Protein AF-A0A932UR80-F1 (afdb_monomer)

Mean predicted aligned error: 15.03 Å

Solvent-accessible surface area (backbone atoms only — not comparable to full-atom values): 14972 Å² total; per-residue (Å²): 130,84,77,83,51,37,42,78,89,72,43,49,86,88,68,57,76,89,55,92,86,51,66,84,44,45,33,53,12,82,74,33,65,28,40,78,43,73,43,68,91,54,45,79,48,80,51,48,35,48,79,62,34,90,70,65,27,48,39,67,56,96,75,29,68,73,50,66,41,61,53,50,32,53,36,82,53,55,40,38,70,59,29,53,88,91,51,55,25,37,46,76,42,61,34,86,82,48,74,68,75,56,86,75,62,91,61,78,66,28,36,64,52,52,51,53,52,52,47,48,55,52,51,53,49,45,49,55,46,49,52,40,48,72,64,58,50,98,74,61,40,50,68,50,54,42,53,50,45,54,56,45,49,58,52,49,56,54,52,53,44,38,39,62,74,50,52,36,60,59,49,36,75,77,66,40,81,71,85,41,64,59,56,54,53,55,48,49,57,53,49,51,52,50,49,56,54,39,59,65,44,47,75,39,73,61,103,75,58,99,66,50,51,61,49,49,39,41,72,46,46,50,60,48,48,53,50,51,53,54,49,52,46,46,38,66,73,46,49,42,58,47,46,65,71,74,44,56,69,71,57,31,32,54,49,27,56,60,66,75,107

Foldseek 3Di:
DPPQAQEPVRADVPNDDPDPPCNVSHQQLVQAFKDKDFQPVLDPLPCQLCVPQPQNQFDDDPSHTDGGNSSRDRLPCVSQVSQPPNRSRIDIGGCVVDDPCPVDDPDQQFLLNVLVVLVVVLLVLLVVLCCCLPPVDVPNDLVVNLVSLVSNCVSLVLNVCLVPVFVVVVVCVPPPDPPAVVVLVVLSVVLVVLSVVLSVLSHDPPPDDPPPNSVSSCVRSVVSSVSSVVSVCCCVVPVVVVSPVRPDRVVRSVSNVVSVD

Sequence (261 aa):
MGEKKRGSSELPIGGLILEAGNARDYATGGWRTFRPILDRDTCNDCLLCFWYCPDSSVLVSDGKVLGFDLDHCKGCGICAEVCPPKIRAITMMEEVGFQTPPAEEEGAMTATDHLRQEHRAILEQLEALEQTILHSPPEASPEGVQGLVDALEEVLEGHMKKEEEVLFPYLEGFLGKVGGPVGVGWEHEEIYRNLLFFAREVTIPGALAEGGLHAVWKARGVPLIQGLRKHIQKEEEVLFPIAERLIAADLLEEIAAEMEA

pLDDT: mean 83.99, std 13.6, range [30.73, 97.44]

Secondary structure (DSSP, 8-state):
----PBPTTTSPTT----STTGGGGB-GGGG-SEEEEE-TTT-----HHHHT-TT--EEEETTEEEEE-TTT-----HHHHTS-TTT--EEEEEGGGSPPP-TT--PPPPHHHHHHHHHHHHHHHHHHHHHHHHH--TT--HHHHHHHHHHHHHHHHHHHHIIIIIIHHHHHHHH-SSSSHHHHHHHHHHHHHHHHHHHHHHSS--S--TTHHHHHHHHHHHHHHHHHHHHHHHIIIIIHHHHHHHS-HHHHHHHHHHHT-

Structure (mmCIF, N/CA/C/O backbone):
data_AF-A0A932UR80-F1
#
_entry.id   AF-A0A932UR80-F1
#
loop_
_atom_site.group_PDB
_atom_site.id
_atom_site.type_symbol
_atom_site.label_atom_id
_atom_site.label_alt_id
_atom_site.label_comp_id
_atom_site.label_asym_id
_atom_site.label_entity_id
_atom_site.label_seq_id
_atom_site.pdbx_PDB_ins_code
_atom_site.Cartn_x
_atom_site.Cartn_y
_atom_site.Cartn_z
_atom_site.occupancy
_atom_site.B_iso_or_equiv
_atom_site.auth_seq_id
_atom_site.auth_comp_id
_atom_site.auth_asym_id
_atom_site.auth_atom_id
_atom_site.pdbx_PDB_model_num
ATOM 1 N N . MET A 1 1 ? -4.071 0.464 -8.344 1.00 30.73 1 MET A N 1
ATOM 2 C CA . MET A 1 1 ? -5.488 0.324 -8.756 1.00 30.73 1 MET A CA 1
ATOM 3 C C . MET A 1 1 ? -6.023 -1.018 -8.276 1.00 30.73 1 MET A C 1
ATOM 5 O O . MET A 1 1 ? -5.623 -2.038 -8.819 1.00 30.73 1 MET A O 1
ATOM 9 N N . GLY A 1 2 ? -6.877 -1.050 -7.250 1.00 41.47 2 GLY A N 1
ATOM 10 C CA . GLY A 1 2 ? -7.654 -2.259 -6.968 1.00 41.47 2 GLY A CA 1
ATOM 11 C C . GLY A 1 2 ? -8.704 -2.402 -8.064 1.00 41.47 2 GLY A C 1
ATOM 12 O O . GLY A 1 2 ? -9.578 -1.547 -8.179 1.00 41.47 2 GLY A O 1
ATOM 13 N N . GLU A 1 3 ? -8.580 -3.407 -8.929 1.00 48.31 3 GLU A N 1
ATOM 14 C CA . GLU A 1 3 ? -9.592 -3.660 -9.956 1.00 48.31 3 GLU A CA 1
ATOM 15 C C . GLU A 1 3 ? -10.957 -3.858 -9.280 1.00 48.31 3 GLU A C 1
ATOM 17 O O . GLU A 1 3 ? -11.099 -4.651 -8.346 1.00 48.31 3 GLU A O 1
ATOM 22 N N . LYS A 1 4 ? -11.967 -3.110 -9.738 1.00 59.38 4 LYS A N 1
ATOM 23 C CA . LYS A 1 4 ? -13.345 -3.219 -9.252 1.00 59.38 4 LYS A CA 1
ATOM 24 C C . LYS A 1 4 ? -13.821 -4.666 -9.431 1.00 59.38 4 LYS A C 1
ATOM 26 O O . LYS A 1 4 ? -14.027 -5.116 -10.559 1.00 59.38 4 LYS A O 1
ATOM 31 N N . LYS A 1 5 ? -14.014 -5.389 -8.323 1.00 71.88 5 LYS A N 1
ATOM 32 C CA . LYS A 1 5 ? -14.534 -6.762 -8.345 1.00 71.88 5 LYS A CA 1
ATOM 33 C C . LYS A 1 5 ? -15.988 -6.767 -8.819 1.00 71.88 5 LYS A C 1
ATOM 35 O O . LYS A 1 5 ? -16.792 -5.927 -8.418 1.00 71.88 5 LYS A O 1
ATOM 40 N N . ARG A 1 6 ? -16.328 -7.736 -9.665 1.00 78.31 6 ARG A N 1
ATOM 41 C CA . ARG A 1 6 ? -17.645 -7.884 -10.285 1.00 78.31 6 ARG A CA 1
ATOM 42 C C . ARG A 1 6 ? -18.666 -8.323 -9.245 1.00 78.31 6 ARG A C 1
ATOM 44 O O . ARG A 1 6 ? -18.531 -9.398 -8.653 1.00 78.31 6 ARG A O 1
ATOM 51 N N . GLY A 1 7 ? -19.688 -7.499 -9.040 1.00 74.69 7 GLY A N 1
ATOM 52 C CA . GLY A 1 7 ? -20.814 -7.815 -8.161 1.00 74.69 7 GLY A CA 1
ATOM 53 C C . GLY A 1 7 ? -21.715 -8.900 -8.753 1.00 74.69 7 GLY A C 1
ATOM 54 O O . GLY A 1 7 ? -21.642 -9.204 -9.940 1.00 74.69 7 GLY A O 1
ATOM 55 N N . SER A 1 8 ? -22.621 -9.466 -7.952 1.00 74.88 8 SER A N 1
ATOM 56 C CA . SER A 1 8 ? -23.517 -10.558 -8.381 1.00 74.88 8 SER A CA 1
ATOM 57 C C . SER A 1 8 ? -24.347 -10.249 -9.638 1.00 74.88 8 SER A C 1
ATOM 59 O O . SER A 1 8 ? -24.670 -11.170 -10.384 1.00 74.88 8 SER A O 1
ATOM 61 N N . SER A 1 9 ? -24.655 -8.974 -9.896 1.00 76.81 9 SER A N 1
ATOM 62 C CA . SER A 1 9 ? -25.347 -8.486 -11.098 1.00 76.81 9 SER A CA 1
ATOM 63 C C . SER A 1 9 ? -24.474 -8.444 -12.357 1.00 76.81 9 SER A C 1
ATOM 65 O O . SER A 1 9 ? -25.006 -8.446 -13.464 1.00 76.81 9 SER A O 1
ATOM 67 N N . GLU A 1 10 ? -23.153 -8.393 -12.200 1.00 82.69 10 GLU A N 1
ATOM 68 C CA . GLU A 1 10 ? -22.160 -8.313 -13.278 1.00 82.69 10 GLU A CA 1
ATOM 69 C C . GLU A 1 10 ? -21.568 -9.700 -13.612 1.00 82.69 10 GLU A C 1
ATOM 71 O O . GLU A 1 10 ? -20.817 -9.845 -14.580 1.00 82.69 10 GLU A O 1
ATOM 76 N N . LEU A 1 11 ? -21.902 -10.733 -12.827 1.00 83.25 11 LEU A N 1
ATOM 77 C CA . LEU A 1 11 ? -21.422 -12.099 -13.032 1.00 83.25 11 LEU A CA 1
ATOM 78 C C . LEU A 1 11 ? -22.253 -12.857 -14.081 1.00 83.25 11 LEU A C 1
ATOM 80 O O . LEU A 1 11 ? -23.480 -12.730 -14.118 1.00 83.25 11 LEU A O 1
ATOM 84 N N . PRO A 1 12 ? -21.619 -13.724 -14.896 1.00 85.75 12 PRO A N 1
ATOM 85 C CA . PRO A 1 12 ? -22.336 -14.674 -15.738 1.00 85.75 12 PRO A CA 1
ATOM 86 C C . PRO A 1 12 ? -23.306 -15.527 -14.915 1.00 85.75 12 PRO A C 1
ATOM 88 O O . PRO A 1 12 ? -23.047 -15.831 -13.748 1.00 85.75 12 PRO A O 1
ATOM 91 N N . ILE A 1 13 ? -24.405 -15.967 -15.534 1.00 85.19 13 ILE A N 1
ATOM 92 C CA . ILE A 1 13 ? -25.395 -16.834 -14.880 1.00 85.19 13 ILE A CA 1
ATOM 93 C C . ILE A 1 13 ? -24.689 -18.048 -14.265 1.00 85.19 13 ILE A C 1
ATOM 95 O O . ILE A 1 13 ? -23.962 -18.765 -14.949 1.00 85.19 13 ILE A O 1
ATOM 99 N N . GLY A 1 14 ? -24.913 -18.266 -12.967 1.00 82.75 14 GLY A N 1
ATOM 100 C CA . GLY A 1 14 ? -24.278 -19.343 -12.203 1.00 82.75 14 GLY A CA 1
ATOM 101 C C . GLY A 1 14 ? -22.859 -19.038 -11.707 1.00 82.75 14 GLY A C 1
ATOM 102 O O . GLY A 1 14 ? -22.217 -19.938 -11.179 1.00 82.75 14 GLY A O 1
ATOM 103 N N . GLY A 1 15 ? -22.363 -17.806 -11.862 1.00 84.06 15 GLY A N 1
ATOM 104 C CA . GLY A 1 15 ? -21.015 -17.419 -11.434 1.00 84.06 15 GLY A CA 1
ATOM 105 C C . GLY A 1 15 ? -19.908 -18.097 -12.245 1.00 84.06 15 GLY A C 1
ATOM 106 O O . GLY A 1 15 ? -18.861 -18.421 -11.693 1.00 84.06 15 GLY A O 1
ATOM 107 N N . LEU A 1 16 ? -20.154 -18.366 -13.533 1.00 87.19 16 LEU A N 1
ATOM 108 C CA . LEU A 1 16 ? -19.213 -19.090 -14.392 1.00 87.19 16 LEU A CA 1
ATOM 109 C C . LEU A 1 16 ? -17.913 -18.307 -14.600 1.00 87.19 16 LEU A C 1
ATOM 111 O O . LEU A 1 16 ? -17.943 -17.157 -15.026 1.00 87.19 16 LEU A O 1
ATOM 115 N N . ILE A 1 17 ? -16.783 -18.981 -14.385 1.00 87.31 17 ILE A N 1
ATOM 116 C CA . ILE A 1 17 ? -15.434 -18.492 -14.688 1.00 87.31 17 ILE A CA 1
ATOM 117 C C . ILE A 1 17 ? -15.186 -18.667 -16.189 1.00 87.31 17 ILE A C 1
ATOM 119 O O . ILE A 1 17 ? -14.951 -19.779 -16.662 1.00 87.31 17 ILE A O 1
ATOM 123 N N . LEU A 1 18 ? -15.299 -17.578 -16.951 1.00 88.19 18 LEU A N 1
ATOM 124 C CA . LEU A 1 18 ? -15.195 -17.619 -18.418 1.00 88.19 18 LEU A CA 1
ATOM 125 C C . LEU A 1 18 ? -13.752 -17.556 -18.942 1.00 88.19 18 LEU A C 1
ATOM 127 O O . LEU A 1 18 ? -13.509 -17.928 -20.087 1.00 88.19 18 LEU A O 1
ATOM 131 N N . GLU A 1 19 ? -12.802 -17.105 -18.121 1.00 88.56 19 GLU A N 1
ATOM 132 C CA . GLU A 1 19 ? -11.396 -16.931 -18.502 1.00 88.56 19 GLU A CA 1
ATOM 133 C C . GLU A 1 19 ? -10.489 -17.486 -17.400 1.00 88.56 19 GLU A C 1
ATOM 135 O O . GLU A 1 19 ? -10.833 -17.470 -16.218 1.00 88.56 19 GLU A O 1
ATOM 140 N N . ALA A 1 20 ? -9.315 -17.994 -17.771 1.00 86.62 20 ALA A N 1
ATOM 141 C CA . ALA A 1 20 ? -8.384 -18.554 -16.800 1.00 86.62 20 ALA A CA 1
ATOM 142 C C . ALA A 1 20 ? -7.858 -17.466 -15.846 1.00 86.62 20 ALA A C 1
ATOM 144 O O . ALA A 1 20 ? -7.364 -16.434 -16.288 1.00 86.62 20 ALA A O 1
ATOM 145 N N . GLY A 1 21 ? -7.928 -17.720 -14.535 1.00 83.25 21 GLY A N 1
ATOM 146 C CA . GLY A 1 21 ? -7.354 -16.845 -13.505 1.00 83.25 21 GLY A CA 1
ATOM 147 C C . GLY A 1 21 ? -8.237 -15.681 -13.036 1.00 83.25 21 GLY A C 1
ATOM 148 O O . GLY A 1 21 ? -7.861 -15.015 -12.076 1.00 83.25 21 GLY A O 1
ATOM 149 N N . ASN A 1 22 ? -9.420 -15.466 -13.622 1.00 85.44 22 ASN A N 1
ATOM 150 C CA . ASN A 1 22 ? -10.286 -14.331 -13.267 1.00 85.44 22 ASN A CA 1
ATOM 151 C C . ASN A 1 22 ? -11.227 -14.585 -12.071 1.00 85.44 22 ASN A C 1
ATOM 153 O O . ASN A 1 22 ? -12.006 -13.714 -11.702 1.00 85.44 22 ASN A O 1
ATOM 157 N N . ALA A 1 23 ? -11.154 -15.754 -11.421 1.00 83.31 23 ALA A N 1
ATOM 158 C CA . ALA A 1 23 ? -12.006 -16.081 -10.269 1.00 83.31 23 ALA A CA 1
ATOM 159 C C . ALA A 1 23 ? -11.835 -15.110 -9.084 1.00 83.31 23 ALA A C 1
ATOM 161 O O . ALA A 1 23 ? -12.777 -14.896 -8.328 1.00 83.31 23 ALA A O 1
ATOM 162 N N . ARG A 1 24 ? -10.652 -14.496 -8.957 1.00 81.81 24 ARG A N 1
ATOM 163 C CA . ARG A 1 24 ? -10.331 -13.471 -7.948 1.00 81.81 24 ARG A CA 1
ATOM 164 C C . ARG A 1 24 ? -11.087 -12.149 -8.147 1.00 81.81 24 ARG A C 1
ATOM 166 O O . ARG A 1 24 ? -11.186 -11.354 -7.217 1.00 81.81 24 ARG A O 1
ATOM 173 N N . ASP A 1 25 ? -11.618 -11.922 -9.348 1.00 84.88 25 ASP A N 1
ATOM 174 C CA . ASP A 1 25 ? -12.308 -10.683 -9.710 1.00 84.88 25 ASP A CA 1
ATOM 175 C C . ASP A 1 25 ? -13.794 -10.741 -9.316 1.00 84.88 25 ASP A C 1
ATOM 177 O O . ASP A 1 25 ? -14.542 -9.805 -9.579 1.00 84.88 25 ASP A O 1
ATOM 181 N N . TYR A 1 26 ? -14.266 -11.856 -8.745 1.00 86.75 26 TYR A N 1
ATOM 182 C CA . TYR A 1 26 ? -15.682 -12.114 -8.495 1.00 86.75 26 TYR A CA 1
ATOM 183 C C . TYR A 1 26 ? -15.971 -11.804 -7.024 1.00 86.75 26 TYR A C 1
ATOM 185 O O . TYR A 1 26 ? -15.597 -12.583 -6.145 1.00 86.75 26 TYR A O 1
ATOM 193 N N . ALA A 1 27 ? -16.685 -10.701 -6.756 1.00 83.69 27 ALA A N 1
ATOM 194 C CA . ALA A 1 27 ? -17.116 -10.297 -5.413 1.00 83.69 27 ALA A CA 1
ATOM 195 C C . ALA A 1 27 ? -18.216 -11.238 -4.904 1.00 83.69 27 ALA A C 1
ATOM 197 O O . ALA A 1 27 ? -19.422 -10.984 -4.931 1.00 83.69 27 ALA A O 1
ATOM 198 N N . THR A 1 28 ? -17.769 -12.403 -4.481 1.00 85.69 28 THR A N 1
ATOM 199 C CA . THR A 1 28 ? -18.567 -13.580 -4.190 1.00 85.69 28 THR A CA 1
ATOM 200 C C . THR A 1 28 ? -19.186 -13.547 -2.798 1.00 85.69 28 THR A C 1
ATOM 202 O O . THR A 1 28 ? -20.116 -14.311 -2.523 1.00 85.69 28 THR A O 1
ATOM 205 N N . GLY A 1 29 ? -18.685 -12.676 -1.932 1.00 84.31 29 GLY A N 1
ATOM 206 C CA . GLY A 1 29 ? -19.145 -12.479 -0.574 1.00 84.31 29 GLY A CA 1
ATOM 207 C C . GLY A 1 29 ? -20.519 -11.822 -0.499 1.00 84.31 29 GLY A C 1
ATOM 208 O O . GLY A 1 29 ? -21.227 -12.063 0.473 1.00 84.31 29 GLY A O 1
ATOM 209 N N . GLY A 1 30 ? -20.958 -11.089 -1.531 1.00 81.25 30 GLY A N 1
ATOM 210 C CA . GLY A 1 30 ? -22.280 -10.444 -1.569 1.00 81.25 30 GLY A CA 1
ATOM 211 C C . GLY A 1 30 ? -23.481 -11.401 -1.487 1.00 81.25 30 GLY A C 1
ATOM 212 O O . GLY A 1 30 ? -24.622 -10.955 -1.474 1.00 81.25 30 GLY A O 1
ATOM 213 N N . TRP A 1 31 ? -23.256 -12.718 -1.448 1.00 83.56 31 TRP A N 1
ATOM 214 C CA . TRP A 1 31 ? -24.299 -13.736 -1.262 1.00 83.56 31 TRP A CA 1
ATOM 215 C C . TRP A 1 31 ? -24.588 -14.048 0.210 1.00 83.56 31 TRP A C 1
ATOM 217 O O . TRP A 1 31 ? -25.530 -14.783 0.507 1.00 83.56 31 TRP A O 1
ATOM 227 N N . ARG A 1 32 ? -23.758 -13.554 1.133 1.00 88.25 32 ARG A N 1
ATOM 228 C CA . ARG A 1 32 ? -23.858 -13.886 2.554 1.00 88.25 32 ARG A CA 1
ATOM 229 C C . ARG A 1 32 ? -25.070 -13.223 3.207 1.00 88.25 32 ARG A C 1
ATOM 231 O O . ARG A 1 32 ? -25.400 -12.076 2.931 1.00 88.25 32 ARG A O 1
ATOM 238 N N . THR A 1 33 ? -25.694 -13.940 4.136 1.00 88.75 33 THR A N 1
ATOM 239 C CA . THR A 1 33 ? -26.725 -13.390 5.039 1.00 88.75 33 THR A CA 1
ATOM 240 C C . THR A 1 33 ? -26.130 -12.952 6.379 1.00 88.75 33 THR A C 1
ATOM 242 O O . THR A 1 33 ? -26.652 -12.051 7.028 1.00 88.75 33 THR A O 1
ATOM 245 N N . PHE A 1 34 ? -25.022 -13.574 6.785 1.00 88.44 34 PHE A N 1
ATOM 246 C CA . PHE A 1 34 ? -24.309 -13.294 8.027 1.00 88.44 34 PHE A CA 1
ATOM 247 C C . PHE A 1 34 ? -22.815 -13.138 7.742 1.00 88.44 34 PHE A C 1
ATOM 249 O O . PHE A 1 34 ? -22.289 -13.795 6.843 1.00 88.44 34 PHE A O 1
ATOM 256 N N . ARG A 1 35 ? -22.110 -12.337 8.539 1.00 90.94 35 ARG A N 1
ATOM 257 C CA . ARG A 1 35 ? -20.647 -12.219 8.496 1.00 90.94 35 ARG A CA 1
ATOM 258 C C . ARG A 1 35 ? -20.003 -12.670 9.805 1.00 90.94 35 ARG A C 1
ATOM 260 O O . ARG A 1 35 ? -20.597 -12.474 10.868 1.00 90.94 35 ARG A O 1
ATOM 267 N N . PRO A 1 36 ? -18.797 -13.254 9.751 1.00 93.75 36 PRO A N 1
ATOM 268 C CA . PRO A 1 36 ? -18.019 -13.519 10.947 1.00 93.75 36 PRO A CA 1
ATOM 269 C C . PRO A 1 36 ? -17.341 -12.238 11.446 1.00 93.75 36 PRO A C 1
ATOM 271 O O . PRO A 1 36 ? -16.684 -11.532 10.685 1.00 93.75 36 PRO A O 1
ATOM 274 N N . ILE A 1 37 ? -17.462 -11.973 12.742 1.00 89.44 37 ILE A N 1
ATOM 275 C CA . ILE A 1 37 ? -16.730 -10.928 13.457 1.00 89.44 37 ILE A CA 1
ATOM 276 C C . ILE A 1 37 ? -15.736 -11.607 14.386 1.00 89.44 37 ILE A C 1
ATOM 278 O O . ILE A 1 37 ? -16.120 -12.448 15.201 1.00 89.44 37 ILE A O 1
ATOM 282 N N . LEU A 1 38 ? -14.461 -11.260 14.232 1.00 89.75 38 LEU A N 1
ATOM 283 C CA . LEU A 1 38 ? -13.375 -11.768 15.058 1.00 89.75 38 LEU A CA 1
ATOM 284 C C . LEU A 1 38 ? -13.118 -10.811 16.224 1.00 89.75 38 LEU A C 1
ATOM 286 O O . LEU A 1 38 ? -12.698 -9.678 16.013 1.00 89.75 38 LEU A O 1
ATOM 290 N N . ASP A 1 39 ? -13.307 -11.298 17.441 1.00 85.81 39 ASP A N 1
ATOM 291 C CA . ASP A 1 39 ? -12.788 -10.677 18.652 1.00 85.81 39 ASP A CA 1
ATOM 292 C C . ASP A 1 39 ? -11.309 -11.050 18.799 1.00 85.81 39 ASP A C 1
ATOM 294 O O . ASP A 1 39 ? -10.946 -12.214 19.001 1.00 85.81 39 ASP A O 1
ATOM 298 N N . ARG A 1 40 ? -10.443 -10.048 18.658 1.00 85.56 40 ARG A N 1
ATOM 299 C CA . ARG A 1 40 ? -8.995 -10.225 18.727 1.00 85.56 40 ARG A CA 1
ATOM 300 C C . ARG A 1 40 ? -8.459 -10.419 20.126 1.00 85.56 40 ARG A C 1
ATOM 302 O O . ARG A 1 40 ? -7.518 -11.193 20.270 1.00 85.56 40 ARG A O 1
ATOM 309 N N . ASP A 1 41 ? -9.067 -9.788 21.117 1.00 87.06 41 ASP A N 1
ATOM 310 C CA . ASP A 1 41 ? -8.611 -9.865 22.503 1.00 87.06 41 ASP A CA 1
ATOM 311 C C . ASP A 1 41 ? -8.843 -11.265 23.073 1.00 87.06 41 ASP A C 1
ATOM 313 O O . ASP A 1 41 ? -8.073 -11.761 23.897 1.00 87.06 41 ASP A O 1
ATOM 317 N N . THR A 1 42 ? -9.883 -11.937 22.580 1.00 87.31 42 THR A N 1
ATOM 318 C CA . THR A 1 42 ? -10.220 -13.303 22.977 1.00 87.31 42 THR A CA 1
ATOM 319 C C . THR A 1 42 ? -9.522 -14.367 22.115 1.00 87.31 42 THR A C 1
ATOM 321 O O . THR A 1 42 ? -9.334 -15.504 22.556 1.00 87.31 42 THR A O 1
ATOM 324 N N . CYS A 1 43 ? -9.126 -14.049 20.878 1.00 92.81 43 CYS A N 1
ATOM 325 C CA . CYS A 1 43 ? -8.520 -15.012 19.956 1.00 92.81 43 CYS A CA 1
ATOM 326 C C . CYS A 1 43 ? -7.154 -15.523 20.448 1.00 92.81 43 CYS A C 1
ATOM 328 O O . CYS A 1 43 ? -6.317 -14.764 20.918 1.00 92.81 43 CYS A O 1
ATOM 330 N N . ASN A 1 44 ? -6.898 -16.823 20.278 1.00 94.25 44 ASN A N 1
ATOM 331 C CA . ASN A 1 44 ? -5.622 -17.457 20.625 1.00 94.25 44 ASN A CA 1
ATOM 332 C C . ASN A 1 44 ? -4.861 -18.013 19.409 1.00 94.25 44 ASN A C 1
ATOM 334 O O . ASN A 1 44 ? -4.010 -18.885 19.576 1.00 94.25 44 ASN A O 1
ATOM 338 N N . ASP A 1 45 ? -5.233 -17.587 18.199 1.00 94.25 45 ASP A N 1
ATOM 339 C CA . ASP A 1 45 ? -4.587 -17.971 16.939 1.00 94.25 45 ASP A CA 1
ATOM 340 C C . ASP A 1 45 ? -4.445 -19.492 16.719 1.00 94.25 45 ASP A C 1
ATOM 342 O O . ASP A 1 45 ? -3.507 -19.969 16.093 1.00 94.25 45 ASP A O 1
ATOM 346 N N . CYS A 1 46 ? -5.406 -20.297 17.184 1.00 93.56 46 CYS A N 1
ATOM 347 C CA . CYS A 1 46 ? -5.370 -21.757 16.997 1.00 93.56 46 CYS A CA 1
ATOM 348 C C . CYS A 1 46 ? -5.540 -22.235 15.537 1.00 93.56 46 CYS A C 1
ATOM 350 O O . CYS A 1 46 ? -5.454 -23.434 15.274 1.00 93.56 46 CYS A O 1
ATOM 352 N N . LEU A 1 47 ? -5.831 -21.321 14.603 1.00 92.38 47 LEU A N 1
ATOM 353 C CA . LEU A 1 47 ? -6.009 -21.551 13.161 1.00 92.38 47 LEU A CA 1
ATOM 354 C C . LEU A 1 47 ? -7.110 -22.547 12.759 1.00 92.38 47 LEU A C 1
ATOM 356 O O . LEU A 1 47 ? -7.239 -22.870 11.581 1.00 92.38 47 LEU A O 1
ATOM 360 N N . LEU A 1 48 ? -7.960 -23.007 13.679 1.00 92.31 48 LEU A N 1
ATOM 361 C CA . LEU A 1 48 ? -9.066 -23.907 13.327 1.00 92.31 48 LEU A CA 1
ATOM 362 C C . LEU A 1 48 ? -10.015 -23.259 12.310 1.00 92.31 48 LEU A C 1
ATOM 364 O O . LEU A 1 48 ? -10.364 -23.876 11.311 1.00 92.31 48 LEU A O 1
ATOM 368 N N . CYS A 1 49 ? -10.370 -21.987 12.491 1.00 95.44 49 CYS A N 1
ATOM 369 C CA . CYS A 1 49 ? -11.194 -21.274 11.516 1.00 95.44 49 CYS A CA 1
ATOM 370 C C . CYS A 1 49 ?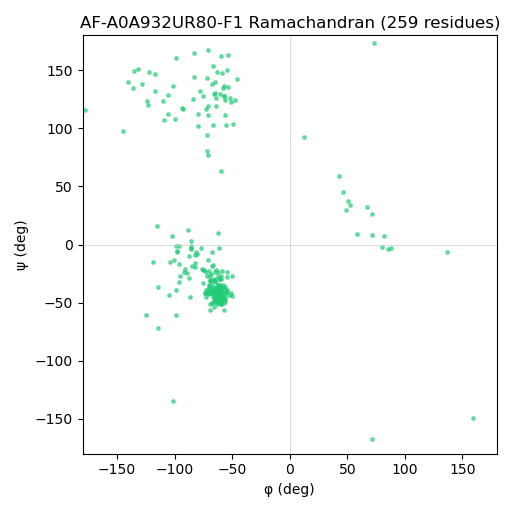 -10.569 -21.252 10.113 1.00 95.44 49 CYS A C 1
ATOM 372 O O . CYS A 1 49 ? -11.304 -21.373 9.139 1.00 95.44 49 CYS A O 1
ATOM 374 N N . PHE A 1 50 ? -9.240 -21.144 10.014 1.00 95.19 50 PHE A N 1
ATOM 375 C CA . PHE A 1 50 ? -8.506 -21.176 8.752 1.00 95.19 50 PHE A CA 1
ATOM 376 C C . PHE A 1 50 ? -8.585 -22.556 8.093 1.00 95.19 50 PHE A C 1
ATOM 378 O O . PHE A 1 50 ? -8.991 -22.658 6.940 1.00 95.19 50 PHE A O 1
ATOM 385 N N . TRP A 1 51 ? -8.289 -23.623 8.842 1.00 90.38 51 TRP A N 1
ATOM 386 C CA . TRP A 1 51 ? -8.290 -24.992 8.313 1.00 90.38 51 TRP A CA 1
ATOM 387 C C . TRP A 1 51 ? -9.665 -25.488 7.866 1.00 90.38 51 TRP A C 1
ATOM 389 O O . TRP A 1 51 ? -9.756 -26.285 6.937 1.00 90.38 51 TRP A O 1
ATOM 399 N N . TYR A 1 52 ? -10.729 -25.036 8.529 1.00 93.50 52 TYR A N 1
ATOM 400 C CA . TYR A 1 52 ? -12.096 -25.464 8.231 1.00 93.50 52 TYR A CA 1
ATOM 401 C C . TYR A 1 52 ? -12.850 -24.501 7.302 1.00 93.50 52 TYR A C 1
ATOM 403 O O . TYR A 1 52 ? -14.006 -24.767 6.977 1.00 93.50 52 TYR A O 1
ATOM 411 N N . CYS A 1 53 ? -12.242 -23.390 6.871 1.00 95.25 53 CYS A N 1
ATOM 412 C CA . CYS A 1 53 ? -12.894 -22.461 5.954 1.00 95.25 53 CYS A CA 1
ATOM 413 C C . CYS A 1 53 ? -12.960 -23.061 4.537 1.00 95.25 53 CYS A C 1
ATOM 415 O O . CYS A 1 53 ? -11.912 -23.259 3.921 1.00 95.25 53 CYS A O 1
ATOM 417 N N . PRO A 1 54 ? -14.160 -23.315 3.983 1.00 94.38 54 PRO A N 1
ATOM 418 C CA . PRO A 1 54 ? -14.295 -23.935 2.664 1.00 94.38 54 PRO A CA 1
ATOM 419 C C . PRO A 1 54 ? -13.922 -22.983 1.519 1.00 94.38 54 PRO A C 1
ATOM 421 O O . PRO A 1 54 ? -13.542 -23.439 0.447 1.00 94.38 54 PRO A O 1
ATOM 424 N N . ASP A 1 55 ? -14.013 -21.675 1.764 1.00 89.81 55 ASP A N 1
ATOM 425 C CA . ASP A 1 55 ? -13.770 -20.613 0.784 1.00 89.81 55 ASP A CA 1
ATOM 426 C C . ASP A 1 55 ? -12.385 -19.958 0.955 1.00 89.81 55 ASP A C 1
ATOM 428 O O . ASP A 1 55 ? -12.107 -18.928 0.347 1.00 89.81 55 ASP A O 1
ATOM 432 N N . SER A 1 56 ? -11.533 -20.506 1.836 1.00 91.94 56 SER A N 1
ATOM 433 C CA . SER A 1 56 ? -10.207 -19.958 2.177 1.00 91.94 56 SER A CA 1
ATOM 434 C C . SER A 1 56 ? -10.207 -18.458 2.520 1.00 91.94 56 SER A C 1
ATOM 436 O O . SER A 1 56 ? -9.214 -17.767 2.328 1.00 91.94 56 SER A O 1
ATOM 438 N N . SER A 1 57 ? -11.309 -17.948 3.073 1.00 93.69 57 SER A N 1
ATOM 439 C CA . SER A 1 57 ? -11.507 -16.518 3.339 1.00 93.69 57 SER A CA 1
ATOM 440 C C . SER A 1 57 ? -10.981 -16.063 4.703 1.00 93.69 57 SER A C 1
ATOM 442 O O . SER A 1 57 ? -11.342 -14.986 5.163 1.00 93.69 57 SER A O 1
ATOM 444 N N . VAL A 1 58 ? -10.186 -16.875 5.403 1.00 91.88 58 VAL A N 1
ATOM 445 C CA . VAL A 1 58 ? -9.553 -16.474 6.669 1.00 91.88 58 VAL A CA 1
ATOM 446 C C . VAL A 1 58 ? -8.176 -15.917 6.359 1.00 91.88 58 VAL A C 1
ATOM 448 O O . VAL A 1 58 ? -7.310 -16.640 5.873 1.00 91.88 58 VAL A O 1
ATOM 451 N N . LEU A 1 59 ? -7.975 -14.639 6.663 1.00 89.44 59 LEU A N 1
ATOM 452 C CA . LEU A 1 59 ? -6.690 -13.977 6.486 1.00 89.44 59 LEU A CA 1
ATOM 453 C C . LEU A 1 59 ? -5.755 -14.441 7.602 1.00 89.44 59 LEU A C 1
ATOM 455 O O . LEU A 1 59 ? -6.133 -14.391 8.773 1.00 89.44 59 LEU A O 1
ATOM 459 N N . VAL A 1 60 ? -4.559 -14.908 7.252 1.00 87.19 60 VAL A N 1
ATOM 460 C CA . VAL A 1 60 ? -3.549 -15.390 8.203 1.00 87.19 60 VAL A CA 1
ATOM 461 C C . VAL A 1 60 ? -2.187 -14.840 7.799 1.00 87.19 60 VAL A C 1
ATOM 463 O O . VAL A 1 60 ? -1.825 -14.912 6.629 1.00 87.19 60 VAL A O 1
ATOM 466 N N . SER A 1 61 ? -1.426 -14.335 8.768 1.00 85.50 61 SER A N 1
ATOM 467 C CA . SER A 1 61 ? -0.015 -13.974 8.597 1.00 85.50 61 SER A CA 1
ATOM 468 C C . SER A 1 61 ? 0.772 -14.377 9.837 1.00 85.50 61 SER A C 1
ATOM 470 O O . SER A 1 61 ? 0.267 -14.260 10.953 1.00 85.50 61 SER A O 1
ATOM 472 N N . ASP A 1 62 ? 1.980 -14.908 9.649 1.00 90.56 62 ASP A N 1
ATOM 473 C CA . ASP A 1 62 ? 2.870 -15.357 10.731 1.00 90.56 62 ASP A CA 1
ATOM 474 C C . ASP A 1 62 ? 2.198 -16.287 11.758 1.00 90.56 62 ASP A C 1
ATOM 476 O O . ASP A 1 62 ? 2.431 -16.212 12.965 1.00 90.56 62 ASP A O 1
ATOM 480 N N . GLY A 1 63 ? 1.316 -17.169 11.275 1.00 83.00 63 GLY A N 1
ATOM 481 C CA . GLY A 1 63 ? 0.562 -18.100 12.117 1.00 83.00 63 GLY A CA 1
ATOM 482 C C . GLY A 1 63 ? -0.525 -17.446 12.974 1.00 83.00 63 GLY A C 1
ATOM 483 O O . GLY A 1 63 ? -1.127 -18.130 13.796 1.00 83.00 63 GLY A O 1
ATOM 484 N N . LYS A 1 64 ? -0.805 -16.156 12.773 1.00 87.44 64 LYS A N 1
ATOM 485 C CA . LYS A 1 64 ? -1.891 -15.427 13.422 1.00 87.44 64 LYS A CA 1
ATOM 486 C C . LYS A 1 64 ? -3.051 -15.282 12.462 1.00 87.44 64 LYS A C 1
ATOM 488 O O . LYS A 1 64 ? -2.859 -14.920 11.302 1.00 87.44 64 LYS A O 1
ATOM 493 N N . VAL A 1 65 ? -4.266 -15.504 12.952 1.00 86.75 65 VAL A N 1
ATOM 494 C CA . VAL A 1 65 ? -5.462 -15.048 12.233 1.00 86.75 65 VAL A CA 1
ATOM 495 C C . VAL A 1 65 ? -5.321 -13.532 12.093 1.00 86.75 65 VAL A C 1
ATOM 497 O O . VAL A 1 65 ? -4.689 -12.929 12.947 1.00 86.75 65 VAL A O 1
ATOM 500 N N . LEU A 1 66 ? -5.815 -12.908 11.030 1.00 82.31 66 LEU A N 1
ATOM 501 C CA . LEU A 1 66 ? -5.847 -11.452 10.822 1.00 82.31 66 LEU A CA 1
ATOM 502 C C . LEU A 1 66 ? -7.280 -10.924 10.792 1.00 82.31 66 LEU A C 1
ATOM 504 O O . LEU A 1 66 ? -7.568 -9.864 11.343 1.00 82.31 66 LEU A O 1
ATOM 508 N N . GLY A 1 67 ? -8.177 -11.719 10.219 1.00 89.75 67 GLY A N 1
ATOM 509 C CA . GLY A 1 67 ? -9.574 -11.387 10.005 1.00 89.75 67 GLY A CA 1
ATOM 510 C C . GLY A 1 67 ? -10.143 -12.273 8.906 1.00 89.75 67 GLY A C 1
ATOM 511 O O . GLY A 1 67 ? -9.690 -13.405 8.714 1.00 89.75 67 GLY A O 1
ATOM 512 N N . PHE A 1 68 ? -11.116 -11.747 8.171 1.00 90.62 68 PHE A N 1
ATOM 513 C CA . PHE A 1 68 ? -11.761 -12.457 7.076 1.00 90.62 68 PHE A CA 1
ATOM 514 C C . PHE A 1 68 ? -11.757 -11.604 5.809 1.00 90.62 68 PHE A C 1
ATOM 516 O O . PHE A 1 68 ? -12.046 -10.412 5.868 1.00 90.62 68 PHE A O 1
ATOM 523 N N . ASP A 1 69 ? -11.476 -12.230 4.671 1.00 88.62 69 ASP A N 1
ATOM 524 C CA . ASP A 1 69 ? -11.721 -11.661 3.351 1.00 88.62 69 ASP A CA 1
ATOM 525 C C . ASP A 1 69 ? -13.232 -11.655 3.099 1.00 88.62 69 ASP A C 1
ATOM 527 O O . ASP A 1 69 ? -13.824 -12.653 2.676 1.00 88.62 69 ASP A O 1
ATOM 531 N N . LEU A 1 70 ? -13.878 -10.532 3.406 1.00 87.00 70 LEU A N 1
ATOM 532 C CA . LEU A 1 70 ? -15.318 -10.390 3.233 1.00 87.00 70 LEU A CA 1
ATOM 533 C C . LEU A 1 70 ? -15.727 -10.302 1.758 1.00 87.00 70 LEU A C 1
ATOM 535 O O . LEU A 1 70 ? -16.900 -10.511 1.468 1.00 87.00 70 LEU A O 1
ATOM 539 N N . ASP A 1 71 ? -14.818 -10.096 0.807 1.00 86.44 71 ASP A N 1
ATOM 540 C CA . ASP A 1 71 ? -15.185 -10.101 -0.613 1.00 86.44 71 ASP A CA 1
ATOM 541 C C . ASP A 1 71 ? -15.446 -11.507 -1.142 1.00 86.44 71 ASP A C 1
ATOM 543 O O . ASP A 1 71 ? -16.168 -11.657 -2.127 1.00 86.44 71 ASP A O 1
ATOM 547 N N . HIS A 1 72 ? -14.911 -12.533 -0.478 1.00 89.62 72 HIS A N 1
ATOM 548 C CA . HIS A 1 72 ? -15.087 -13.936 -0.860 1.00 89.62 72 HIS A CA 1
ATOM 549 C C . HIS A 1 72 ? -15.781 -14.773 0.225 1.00 89.62 72 HIS A C 1
ATOM 551 O O . HIS A 1 72 ? -16.325 -15.839 -0.075 1.00 89.62 72 HIS A O 1
ATOM 557 N N . CYS A 1 73 ? -15.864 -14.274 1.464 1.00 92.06 73 CYS A N 1
ATOM 558 C CA . CYS A 1 73 ? -16.543 -14.965 2.555 1.00 92.06 73 CYS A CA 1
ATOM 559 C C . CYS A 1 73 ? -18.048 -15.111 2.292 1.00 92.06 73 CYS A C 1
ATOM 561 O O . CYS A 1 73 ? -18.796 -14.133 2.227 1.00 92.06 73 CYS A O 1
ATOM 563 N N . LYS A 1 74 ? -18.517 -16.360 2.236 1.00 91.50 74 LYS A N 1
ATOM 564 C CA . LYS A 1 74 ? -19.929 -16.710 2.007 1.00 91.50 74 LYS A CA 1
ATOM 565 C C . LYS A 1 74 ? -20.811 -16.642 3.247 1.00 91.50 74 LYS A C 1
ATOM 567 O O . LYS A 1 74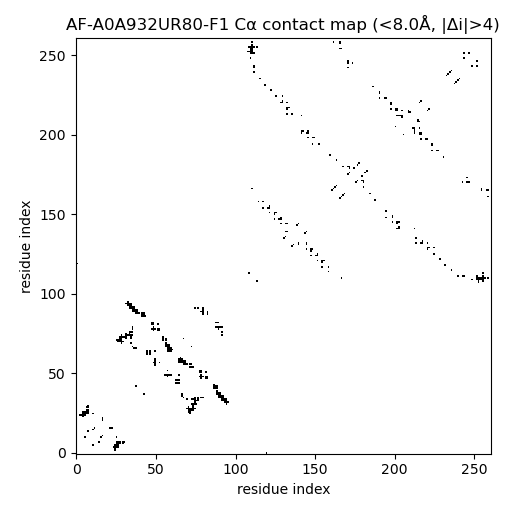 ? -22.019 -16.839 3.147 1.00 91.50 74 LYS A O 1
ATOM 572 N N . GLY A 1 75 ? -20.223 -16.402 4.418 1.00 93.00 75 GLY A N 1
ATOM 573 C CA . GLY A 1 75 ? -20.978 -16.319 5.666 1.00 93.00 75 GLY A CA 1
ATOM 574 C C . GLY A 1 75 ? -21.519 -17.655 6.177 1.00 93.00 75 GLY A C 1
ATOM 575 O O . GLY A 1 75 ? -22.518 -17.671 6.888 1.00 93.00 75 GLY A O 1
ATOM 576 N N . CYS A 1 76 ? -20.885 -18.781 5.833 1.00 95.00 76 CYS A N 1
ATOM 577 C CA . CYS A 1 76 ? -21.367 -20.124 6.186 1.00 95.00 76 CYS A CA 1
ATOM 578 C C . CYS A 1 76 ? -21.350 -20.441 7.695 1.00 95.00 76 CYS A C 1
ATOM 580 O O . CYS A 1 76 ? -21.990 -21.395 8.125 1.00 95.00 76 CYS A O 1
ATOM 582 N N . GLY A 1 77 ? -20.603 -19.678 8.501 1.00 95.38 77 GLY A N 1
ATOM 583 C CA . GLY A 1 77 ? -20.564 -19.814 9.962 1.00 95.38 77 GLY A CA 1
ATOM 584 C C . GLY A 1 77 ? -19.685 -20.940 10.513 1.00 95.38 77 GLY A C 1
ATOM 585 O O . GLY A 1 77 ? -19.519 -21.031 11.727 1.00 95.38 77 GLY A O 1
ATOM 586 N N . ILE A 1 78 ? -19.052 -21.748 9.657 1.00 97.44 78 ILE A N 1
ATOM 587 C CA . ILE A 1 78 ? -18.186 -22.862 10.085 1.00 97.44 78 ILE A CA 1
ATOM 588 C C . ILE A 1 78 ? -17.056 -22.371 10.996 1.00 97.44 78 ILE A C 1
ATOM 590 O O . ILE A 1 78 ? -16.754 -23.010 11.996 1.00 97.44 78 ILE A O 1
ATOM 594 N N . CYS A 1 79 ? -16.470 -21.208 10.697 1.00 96.00 79 CYS A N 1
ATOM 595 C CA . CYS A 1 79 ? -15.409 -20.608 11.506 1.00 96.00 79 CYS A CA 1
ATOM 596 C C . CYS A 1 79 ? -15.837 -20.320 12.957 1.00 96.00 79 CYS A C 1
ATOM 598 O O . CYS A 1 79 ? -15.022 -20.483 13.864 1.00 96.00 79 CYS A O 1
ATOM 600 N N . ALA A 1 80 ? -17.095 -19.930 13.178 1.00 96.06 80 ALA A N 1
ATOM 601 C CA . ALA A 1 80 ? -17.653 -19.714 14.508 1.00 96.06 80 ALA A CA 1
ATOM 602 C C . ALA A 1 80 ? -17.911 -21.043 15.231 1.00 96.06 80 ALA A C 1
ATOM 604 O O . ALA A 1 80 ? -17.578 -21.167 16.406 1.00 96.06 80 ALA A O 1
ATOM 605 N N . GLU A 1 81 ? -18.429 -22.045 14.517 1.00 96.25 81 GLU A N 1
ATOM 606 C CA . GLU A 1 81 ? -18.722 -23.376 15.067 1.00 96.25 81 GLU A CA 1
ATOM 607 C C . GLU A 1 81 ? -17.452 -24.119 15.509 1.00 96.25 81 GLU A C 1
ATOM 609 O O . GLU A 1 81 ? -17.414 -24.726 16.577 1.00 96.25 81 GLU A O 1
ATOM 614 N N . VAL A 1 82 ? -16.378 -24.044 14.715 1.00 96.62 82 VAL A N 1
ATOM 615 C CA . VAL A 1 82 ? -15.096 -24.693 15.048 1.00 96.62 82 VAL A CA 1
ATOM 616 C C . VAL A 1 82 ? -14.255 -23.886 16.036 1.00 96.62 82 VAL A C 1
ATOM 618 O O . VAL A 1 82 ? -13.216 -24.369 16.496 1.00 96.62 82 VAL A O 1
ATOM 621 N N . CYS A 1 83 ? -14.659 -22.654 16.360 1.00 95.31 83 CYS A N 1
ATOM 622 C CA . CYS A 1 83 ? -13.959 -21.852 17.350 1.00 95.31 83 CYS A CA 1
ATOM 623 C C . CYS A 1 83 ? -14.069 -22.547 18.719 1.00 95.31 83 CYS A C 1
ATOM 625 O O . CYS A 1 83 ? -15.183 -22.846 19.158 1.00 95.31 83 CYS A O 1
ATOM 627 N N . PRO A 1 84 ? -12.952 -22.816 19.428 1.00 92.00 84 PRO A N 1
ATOM 628 C CA . PRO A 1 84 ? -13.002 -23.595 20.658 1.00 92.00 84 PRO A CA 1
ATOM 629 C C . PRO A 1 84 ? -14.010 -23.014 21.665 1.00 92.00 84 PRO A C 1
ATOM 631 O O . PRO A 1 84 ? -13.966 -21.810 21.917 1.00 92.00 84 PRO A O 1
ATOM 634 N N . PRO A 1 85 ? -14.858 -23.829 22.323 1.00 87.31 85 PRO A N 1
ATOM 635 C CA . PRO A 1 85 ? -15.923 -23.327 23.202 1.00 87.31 85 PRO A CA 1
ATOM 636 C C . PRO A 1 85 ? -15.455 -22.464 24.382 1.00 87.31 85 PRO A C 1
ATOM 638 O O . PRO A 1 85 ? -16.236 -21.685 24.921 1.00 87.31 85 PRO A O 1
ATOM 641 N N . LYS A 1 86 ? -14.193 -22.613 24.802 1.00 90.38 86 LYS A N 1
ATOM 642 C CA . LYS A 1 86 ? -13.569 -21.784 25.847 1.00 90.38 86 LYS A CA 1
ATOM 643 C C . LYS A 1 86 ? -13.046 -20.441 25.334 1.00 90.38 86 LYS A C 1
ATOM 645 O O . LYS A 1 86 ? -12.789 -19.563 26.142 1.00 90.38 86 LYS A O 1
ATOM 650 N N . ILE A 1 87 ? -12.838 -20.338 24.025 1.00 92.06 87 ILE A N 1
ATOM 651 C CA . ILE A 1 87 ? -12.309 -19.163 23.343 1.00 92.06 87 ILE A CA 1
ATOM 652 C C . ILE A 1 87 ? -13.482 -18.376 22.757 1.00 92.06 87 ILE A C 1
ATOM 654 O O . ILE A 1 87 ? -13.721 -17.263 23.183 1.00 92.06 87 ILE A O 1
ATOM 658 N N . ARG A 1 88 ? -14.280 -18.966 21.854 1.00 91.06 88 ARG A N 1
ATOM 659 C CA . ARG A 1 88 ? -15.441 -18.306 21.213 1.00 91.06 88 ARG A CA 1
ATOM 660 C C . ARG A 1 88 ? -15.136 -16.888 20.707 1.00 91.06 88 ARG A C 1
ATOM 662 O O . ARG A 1 88 ? -15.930 -15.972 20.872 1.00 91.06 88 ARG A O 1
ATOM 669 N N . ALA A 1 89 ? -13.998 -16.736 20.041 1.00 93.31 89 ALA A N 1
ATOM 670 C CA . ALA A 1 89 ? -13.536 -15.466 19.494 1.00 93.31 89 ALA A CA 1
ATOM 671 C C . ALA A 1 89 ? -14.252 -15.045 18.198 1.00 93.31 89 ALA A C 1
ATOM 673 O O . ALA A 1 89 ? -13.935 -13.999 17.651 1.00 93.31 89 ALA A O 1
ATOM 674 N N . ILE A 1 90 ? -15.167 -15.850 17.647 1.00 95.31 90 ILE A N 1
ATOM 675 C CA . ILE A 1 90 ? -15.844 -15.540 16.380 1.00 95.31 90 ILE A CA 1
ATOM 676 C C . ILE A 1 90 ? -17.353 -15.547 16.599 1.00 95.31 90 ILE A C 1
ATOM 678 O O . ILE A 1 90 ? -17.916 -16.555 17.028 1.00 95.31 90 ILE A O 1
ATOM 682 N N . THR A 1 91 ? -18.004 -14.435 16.264 1.00 90.44 91 THR A N 1
ATOM 683 C CA . THR A 1 91 ? -19.462 -14.278 16.337 1.00 90.44 91 THR A CA 1
ATOM 684 C C . THR A 1 91 ? -20.026 -14.025 14.947 1.00 90.44 91 THR A C 1
ATOM 686 O O . THR A 1 91 ? -19.514 -13.184 14.215 1.00 90.44 91 THR A O 1
ATOM 689 N N . MET A 1 92 ? -21.088 -14.742 14.577 1.00 91.62 92 MET A N 1
ATOM 690 C CA . MET A 1 92 ? -21.820 -14.473 13.339 1.00 91.62 92 MET A CA 1
ATOM 691 C C . MET A 1 92 ? -22.841 -13.365 13.582 1.00 91.62 92 MET A C 1
ATOM 693 O O . MET A 1 92 ? -23.668 -13.482 14.485 1.00 91.62 92 MET A O 1
ATOM 697 N N . MET A 1 93 ? -22.793 -12.309 12.776 1.00 82.94 93 MET A N 1
ATOM 698 C CA . MET A 1 93 ? -23.728 -11.187 12.848 1.00 82.94 93 MET A CA 1
ATOM 699 C C . MET A 1 93 ? -24.452 -11.002 11.516 1.00 82.94 93 MET A C 1
ATOM 701 O O . MET A 1 93 ? -23.899 -11.321 10.465 1.00 82.94 93 MET A O 1
ATOM 705 N N . GLU A 1 94 ? -25.696 -10.524 11.555 1.00 85.50 94 GLU A N 1
ATOM 706 C CA . GLU A 1 94 ? -26.497 -10.277 10.351 1.00 85.50 94 GLU A CA 1
ATOM 707 C C . GLU A 1 94 ? -25.828 -9.249 9.442 1.00 85.50 94 GLU A C 1
ATOM 709 O O . GLU A 1 94 ? -25.481 -8.160 9.889 1.00 85.50 94 GLU A O 1
ATOM 714 N N . GLU A 1 95 ? -25.701 -9.579 8.157 1.00 81.06 95 GLU A N 1
ATOM 715 C CA . GLU A 1 95 ? -25.068 -8.714 7.161 1.00 81.06 95 GLU A CA 1
ATOM 716 C C . GLU A 1 95 ? -25.821 -7.393 6.994 1.00 81.06 95 GLU A C 1
ATOM 718 O O . GLU A 1 95 ? -25.194 -6.360 6.823 1.00 81.06 95 GLU 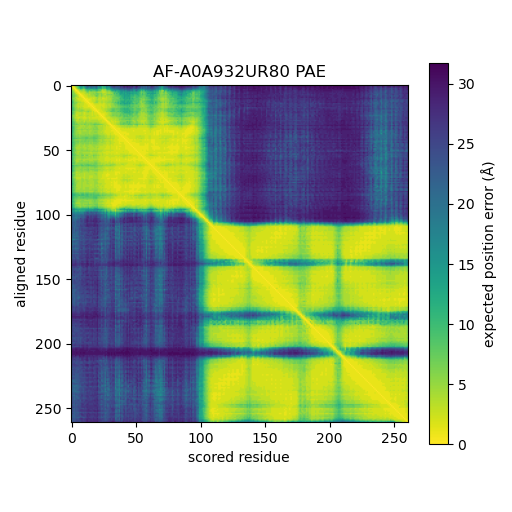A O 1
ATOM 723 N N . VAL A 1 96 ? -27.154 -7.401 7.101 1.00 72.12 96 VAL A N 1
ATOM 724 C CA . VAL A 1 96 ? -28.006 -6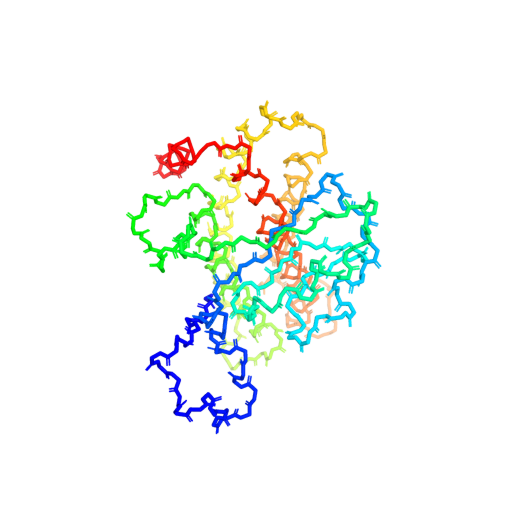.217 6.873 1.00 72.12 96 VAL A CA 1
ATOM 725 C C . VAL A 1 96 ? -27.736 -5.062 7.843 1.00 72.12 96 VAL A C 1
ATOM 727 O O . VAL A 1 96 ? -28.032 -3.916 7.514 1.00 72.12 96 VAL A O 1
ATOM 730 N N . GLY A 1 97 ? -27.177 -5.351 9.024 1.00 57.47 97 GLY A N 1
ATOM 731 C CA . GLY A 1 97 ? -26.756 -4.342 10.003 1.00 57.47 97 GLY A CA 1
ATOM 732 C C . GLY A 1 97 ? -25.383 -3.736 9.705 1.00 57.47 97 GLY A C 1
ATOM 733 O O . GLY A 1 97 ? -24.999 -2.754 10.332 1.00 57.47 97 GLY A O 1
ATOM 734 N N . PHE A 1 98 ? -24.656 -4.303 8.743 1.00 59.50 98 PHE A N 1
ATOM 735 C CA . PHE A 1 98 ? -23.408 -3.774 8.233 1.00 59.50 98 PHE A CA 1
ATOM 736 C C . PHE A 1 98 ? -23.671 -3.264 6.832 1.00 59.50 98 PHE A C 1
ATOM 738 O O . PHE A 1 98 ? -23.804 -4.029 5.877 1.00 59.50 98 PHE A O 1
ATOM 745 N N . GLN A 1 99 ? -23.704 -1.948 6.689 1.00 46.16 99 GLN A N 1
ATOM 746 C CA . GLN A 1 99 ? -23.535 -1.384 5.366 1.00 46.16 99 GLN A CA 1
ATOM 747 C C . GLN A 1 99 ? -22.202 -1.933 4.843 1.00 46.16 99 GLN A C 1
ATOM 749 O O . GLN A 1 99 ? -21.170 -1.858 5.517 1.00 46.16 99 GLN A O 1
ATOM 754 N N . THR A 1 100 ? -22.233 -2.578 3.670 1.00 42.12 100 THR A N 1
ATOM 755 C CA . THR A 1 100 ? -21.016 -2.587 2.852 1.00 42.12 100 THR A CA 1
ATOM 756 C C . THR A 1 100 ? -20.651 -1.113 2.795 1.00 42.12 100 THR A C 1
ATOM 758 O O . THR A 1 100 ? -21.568 -0.352 2.453 1.00 42.12 100 THR A O 1
ATOM 761 N N . PRO A 1 101 ? -19.444 -0.680 3.222 1.00 41.28 101 PRO A N 1
ATOM 762 C CA . PRO A 1 101 ? -19.066 0.691 2.948 1.00 41.28 101 PRO A CA 1
ATOM 763 C C . PRO A 1 101 ? -19.402 0.874 1.470 1.00 41.28 101 PRO A C 1
ATOM 765 O O . PRO A 1 101 ? -19.069 -0.019 0.672 1.00 41.28 101 PRO A O 1
ATOM 768 N N . PRO A 1 102 ? -20.230 1.871 1.126 1.00 36.88 102 PRO A N 1
ATOM 769 C CA . PRO A 1 102 ? -20.557 2.112 -0.263 1.00 36.88 102 PRO A CA 1
ATOM 770 C C . PRO A 1 102 ? -19.245 2.057 -1.037 1.00 36.88 102 PRO A C 1
ATOM 772 O O . PRO A 1 102 ? -18.207 2.431 -0.487 1.00 36.88 102 PRO A O 1
ATOM 775 N N . ALA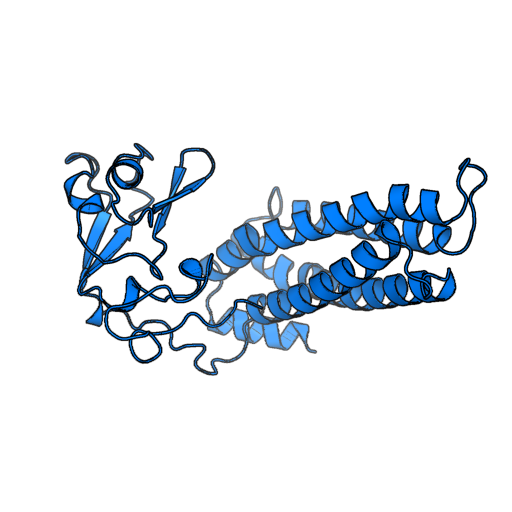 A 1 103 ? -19.264 1.496 -2.249 1.00 43.84 103 ALA A N 1
ATOM 776 C CA . ALA A 1 103 ? -18.134 1.667 -3.152 1.00 43.84 103 ALA A CA 1
ATOM 777 C C . ALA A 1 103 ? -17.841 3.167 -3.154 1.00 43.84 103 ALA A C 1
ATOM 779 O O . ALA A 1 103 ? -18.692 3.886 -3.662 1.00 43.84 103 ALA A O 1
ATOM 780 N N . GLU A 1 104 ? -16.778 3.564 -2.443 1.00 41.84 104 GLU A N 1
ATOM 781 C CA . GLU A 1 104 ? -16.497 4.913 -1.938 1.00 41.84 104 GLU A CA 1
ATOM 782 C C . GLU A 1 104 ? -17.720 5.854 -2.047 1.00 41.84 104 GLU A C 1
ATOM 784 O O . GLU A 1 104 ? -17.931 6.475 -3.088 1.00 41.84 104 GLU A O 1
ATOM 789 N N . GLU A 1 105 ? -18.565 5.971 -1.003 1.00 38.38 105 GLU A N 1
ATOM 790 C CA . GLU A 1 105 ? -19.305 7.242 -0.903 1.00 38.38 105 GLU A CA 1
ATOM 791 C C . GLU A 1 105 ? -18.240 8.331 -0.851 1.00 38.38 105 GLU A C 1
ATOM 793 O O . GLU A 1 105 ? -17.240 8.157 -0.157 1.00 38.38 105 GLU A O 1
ATOM 798 N N . GLU A 1 106 ? -18.456 9.408 -1.606 1.00 46.56 106 GLU A N 1
ATOM 799 C CA . GLU A 1 106 ? -17.683 10.651 -1.597 1.00 46.56 106 GLU A CA 1
ATOM 800 C C . GLU A 1 106 ? -17.728 11.287 -0.188 1.00 46.56 106 GLU A C 1
ATOM 802 O O . GLU A 1 106 ? -18.310 12.348 0.027 1.00 46.56 106 GLU A O 1
ATOM 807 N N . GLY A 1 107 ? -17.181 10.600 0.814 1.00 52.94 107 GLY A N 1
ATOM 808 C CA . GLY A 1 107 ? -16.698 11.196 2.043 1.00 52.94 107 GLY A CA 1
ATOM 809 C C . GLY A 1 107 ? -15.496 12.061 1.700 1.00 52.94 107 GLY A C 1
ATOM 810 O O . GLY A 1 107 ? -14.833 11.850 0.678 1.00 52.94 107 GLY A O 1
ATOM 811 N N . ALA A 1 108 ? -15.239 13.076 2.519 1.00 67.12 108 ALA A N 1
ATOM 812 C CA . ALA A 1 108 ? -14.024 13.849 2.345 1.00 67.12 108 ALA A CA 1
ATOM 813 C C . ALA A 1 108 ? -12.825 12.896 2.456 1.00 67.12 108 ALA A C 1
ATOM 815 O O . ALA A 1 108 ? -12.790 12.014 3.313 1.00 67.12 108 ALA A O 1
ATOM 816 N N . MET A 1 109 ? -11.878 13.041 1.533 1.00 83.69 109 MET A N 1
ATOM 817 C CA . MET A 1 109 ? -10.656 12.249 1.534 1.00 83.69 109 MET A CA 1
ATOM 818 C C . MET A 1 109 ? -9.936 12.436 2.875 1.00 83.69 109 MET A C 1
ATOM 820 O O . MET A 1 109 ? -9.691 13.566 3.299 1.00 83.69 109 MET A O 1
ATOM 824 N N . THR A 1 110 ? -9.598 11.335 3.541 1.00 91.88 110 THR A N 1
ATOM 825 C CA . THR A 1 110 ? -8.839 11.377 4.795 1.00 91.88 110 THR A CA 1
ATOM 826 C C . THR A 1 110 ? -7.337 11.485 4.527 1.00 91.88 110 THR A C 1
ATOM 828 O O . THR A 1 110 ? -6.869 11.215 3.419 1.00 91.88 110 THR A O 1
ATOM 831 N N . ALA A 1 111 ? -6.544 11.835 5.544 1.00 93.12 111 ALA A N 1
ATOM 832 C CA . ALA A 1 111 ? -5.091 11.949 5.402 1.00 93.12 111 ALA A CA 1
ATOM 833 C C . ALA A 1 111 ? -4.448 10.653 4.869 1.00 93.12 111 ALA A C 1
ATOM 835 O O . ALA A 1 111 ? -3.586 10.693 3.994 1.00 93.12 111 ALA A O 1
ATOM 836 N N . THR A 1 112 ? -4.903 9.486 5.344 1.00 93.62 112 THR A N 1
ATOM 837 C CA . THR A 1 112 ? -4.400 8.190 4.866 1.00 93.62 112 THR A CA 1
ATOM 838 C C . THR A 1 112 ? -4.881 7.866 3.449 1.00 93.62 112 THR A C 1
ATOM 840 O O . THR A 1 112 ? -4.168 7.180 2.718 1.00 93.62 112 THR A O 1
ATOM 843 N N . ASP A 1 113 ? -6.034 8.377 3.009 1.00 91.94 113 ASP A N 1
ATOM 844 C CA . ASP A 1 113 ? -6.494 8.223 1.623 1.00 91.94 113 ASP A CA 1
ATOM 845 C C . ASP A 1 113 ? -5.664 9.053 0.640 1.00 91.94 113 ASP A C 1
ATOM 847 O O . ASP A 1 113 ? -5.307 8.545 -0.427 1.00 91.94 113 ASP A O 1
ATOM 851 N N . HIS A 1 114 ? -5.308 10.290 1.008 1.00 93.00 114 HIS A N 1
ATOM 852 C CA . HIS A 1 114 ? -4.396 11.136 0.228 1.00 93.00 114 HIS A CA 1
ATOM 853 C C . HIS A 1 114 ? -3.029 10.460 0.063 1.00 93.00 114 HIS A C 1
ATOM 855 O O . HIS A 1 114 ? -2.569 10.264 -1.062 1.00 93.00 114 HIS A O 1
ATOM 861 N N . LEU A 1 115 ? -2.426 9.999 1.163 1.00 95.38 115 LEU A N 1
ATOM 862 C CA . LEU A 1 115 ? -1.132 9.307 1.123 1.00 95.38 115 LEU A CA 1
ATOM 863 C C . LEU A 1 115 ? -1.193 8.003 0.309 1.00 95.38 115 LEU A C 1
ATOM 865 O O . LEU A 1 115 ? -0.312 7.729 -0.501 1.00 95.38 115 LEU A O 1
ATOM 869 N N . ARG A 1 116 ? -2.278 7.219 0.410 1.00 94.44 116 ARG A N 1
ATOM 870 C CA . ARG A 1 116 ? -2.481 6.043 -0.462 1.00 94.44 116 ARG A CA 1
ATOM 871 C C . ARG A 1 116 ? -2.653 6.411 -1.932 1.00 94.44 116 ARG A C 1
ATOM 873 O O . ARG A 1 116 ? -2.335 5.603 -2.806 1.00 94.44 116 ARG A O 1
ATOM 880 N N . GLN A 1 117 ? -3.221 7.570 -2.246 1.00 91.81 117 GLN A N 1
ATOM 881 C CA . GLN A 1 117 ? -3.301 8.039 -3.626 1.00 91.81 117 GLN A CA 1
ATOM 882 C C . GLN A 1 117 ? -1.906 8.387 -4.160 1.00 91.81 117 GLN A C 1
ATOM 884 O O . GLN A 1 117 ? -1.581 7.997 -5.283 1.00 91.81 117 GLN A O 1
ATOM 889 N N . GLU A 1 118 ? -1.068 9.030 -3.348 1.00 94.81 118 GLU A N 1
ATOM 890 C CA . GLU A 1 118 ? 0.333 9.320 -3.672 1.00 94.81 118 GLU A CA 1
ATOM 891 C C . GLU A 1 118 ? 1.157 8.036 -3.828 1.00 94.81 118 GLU A C 1
ATOM 893 O O . GLU A 1 118 ? 1.866 7.889 -4.825 1.00 94.81 118 GLU A O 1
ATOM 898 N N . HIS A 1 119 ? 0.959 7.030 -2.968 1.00 96.31 119 HIS A N 1
ATOM 899 C CA . HIS A 1 119 ? 1.563 5.703 -3.131 1.00 96.31 119 HIS A CA 1
ATOM 900 C C . HIS A 1 119 ? 1.270 5.072 -4.489 1.00 96.31 119 HIS A C 1
ATOM 902 O O . HIS A 1 119 ? 2.163 4.477 -5.091 1.00 96.31 119 HIS A O 1
ATOM 908 N N . ARG A 1 120 ? 0.043 5.200 -5.014 1.00 93.00 120 ARG A N 1
ATOM 909 C CA . ARG A 1 120 ? -0.281 4.683 -6.357 1.00 93.00 120 ARG A CA 1
ATOM 910 C C . ARG A 1 120 ? 0.582 5.361 -7.419 1.00 93.00 120 ARG A C 1
ATOM 912 O O . ARG A 1 120 ? 1.133 4.659 -8.262 1.00 93.00 120 ARG A O 1
ATOM 919 N N . ALA A 1 121 ? 0.740 6.682 -7.341 1.00 91.81 121 ALA A N 1
ATOM 920 C CA . ALA A 1 121 ? 1.589 7.434 -8.262 1.00 91.81 121 ALA A CA 1
ATOM 921 C C . ALA A 1 121 ? 3.067 7.028 -8.126 1.00 91.81 121 ALA A C 1
ATOM 923 O O . ALA A 1 121 ? 3.734 6.791 -9.132 1.00 91.81 121 ALA A O 1
ATOM 924 N N . ILE A 1 122 ? 3.567 6.862 -6.898 1.00 95.50 122 ILE A N 1
ATOM 925 C CA . ILE A 1 122 ? 4.935 6.391 -6.640 1.00 95.50 122 ILE A CA 1
ATOM 926 C C . ILE A 1 122 ? 5.139 4.990 -7.233 1.00 95.50 122 ILE A C 1
ATOM 928 O O . ILE A 1 122 ? 6.109 4.755 -7.949 1.00 95.50 122 ILE A O 1
ATOM 932 N N . LEU A 1 123 ? 4.221 4.052 -6.988 1.00 95.88 123 LEU A N 1
ATOM 933 C CA . LEU A 1 123 ? 4.310 2.680 -7.496 1.00 95.88 123 LEU A CA 1
ATOM 934 C C . LEU A 1 123 ? 4.297 2.619 -9.031 1.00 95.88 123 LEU A C 1
ATOM 936 O O . LEU A 1 123 ? 5.057 1.832 -9.599 1.00 95.88 123 LEU A O 1
ATOM 940 N N . GLU A 1 124 ? 3.497 3.458 -9.693 1.00 93.62 124 GLU A N 1
ATOM 941 C CA . GLU A 1 124 ? 3.487 3.595 -11.157 1.00 93.62 124 GLU A CA 1
ATOM 942 C C . GLU A 1 124 ? 4.849 4.068 -11.688 1.00 93.62 124 GLU A C 1
ATOM 944 O O . GLU A 1 124 ? 5.380 3.505 -12.651 1.00 93.62 124 GLU A O 1
ATOM 949 N N . GLN A 1 125 ? 5.473 5.046 -11.026 1.00 94.44 125 GLN A N 1
ATOM 950 C CA . GLN A 1 125 ? 6.811 5.505 -11.398 1.00 94.44 125 GLN A CA 1
ATOM 951 C C . GLN A 1 125 ? 7.896 4.453 -11.137 1.00 94.44 125 GLN A C 1
ATOM 953 O O . GLN A 1 125 ? 8.795 4.267 -11.961 1.00 94.44 125 GLN A O 1
ATOM 958 N N . LEU A 1 126 ? 7.799 3.715 -10.028 1.00 96.81 126 LEU A N 1
ATOM 959 C CA . LEU A 1 126 ? 8.708 2.610 -9.724 1.00 96.81 126 LEU A CA 1
ATOM 960 C C . LEU A 1 126 ? 8.604 1.486 -10.750 1.00 96.81 126 LEU A C 1
ATOM 962 O O . LEU A 1 126 ? 9.625 0.910 -11.118 1.00 96.81 126 LEU A O 1
ATOM 966 N N . GLU A 1 127 ? 7.397 1.173 -11.223 1.00 95.25 127 GLU A N 1
ATOM 967 C CA . GLU A 1 127 ? 7.200 0.213 -12.306 1.00 95.25 127 GLU A CA 1
ATOM 968 C C . GLU A 1 127 ? 7.851 0.705 -13.604 1.00 95.25 127 GLU A C 1
ATOM 970 O O . GLU A 1 127 ? 8.625 -0.037 -14.211 1.00 95.25 127 GLU A O 1
ATOM 975 N N . ALA A 1 128 ? 7.629 1.962 -13.998 1.00 93.31 128 ALA A N 1
ATOM 976 C CA . ALA A 1 128 ? 8.257 2.539 -15.187 1.00 93.31 128 ALA A CA 1
ATOM 977 C C . ALA A 1 128 ? 9.798 2.507 -15.111 1.00 93.31 128 ALA A C 1
ATOM 979 O O . ALA A 1 128 ? 10.472 2.103 -16.069 1.00 93.31 128 ALA A O 1
ATOM 980 N N . LEU A 1 129 ? 10.362 2.873 -13.955 1.00 94.94 129 LEU A N 1
ATOM 981 C CA . LEU A 1 129 ? 11.798 2.807 -13.699 1.00 94.94 129 LEU A CA 1
ATOM 982 C C . LEU A 1 129 ? 12.308 1.363 -13.761 1.00 94.94 129 LEU A C 1
ATOM 984 O O . LEU A 1 129 ? 13.275 1.093 -14.473 1.00 94.94 129 LEU A O 1
ATOM 988 N N . GLU A 1 130 ? 11.645 0.425 -13.081 1.00 95.69 130 GLU A N 1
ATOM 989 C CA . GLU A 1 130 ? 12.017 -0.992 -13.064 1.00 95.69 130 GLU A CA 1
ATOM 990 C C . GLU A 1 130 ? 12.039 -1.593 -14.473 1.00 95.69 130 GLU A C 1
ATOM 992 O O . GLU A 1 130 ? 13.018 -2.238 -14.861 1.00 95.69 130 GLU A O 1
ATOM 997 N N . GLN A 1 131 ? 10.995 -1.348 -15.269 1.00 92.75 131 GLN A N 1
ATOM 998 C CA . GLN A 1 131 ? 10.920 -1.846 -16.641 1.00 92.75 131 GLN A CA 1
ATOM 999 C C . GLN A 1 131 ? 12.074 -1.311 -17.494 1.00 92.75 131 GLN A C 1
ATOM 1001 O O . GLN A 1 131 ? 12.713 -2.081 -18.219 1.00 92.75 131 GLN A O 1
ATOM 1006 N N . THR A 1 132 ? 12.393 -0.024 -17.349 1.00 91.81 132 THR A N 1
ATOM 1007 C CA . THR A 1 132 ? 13.480 0.633 -18.083 1.00 91.81 132 THR A CA 1
ATOM 1008 C C . THR A 1 132 ? 14.844 0.047 -17.707 1.00 91.81 132 THR A C 1
ATOM 1010 O O . THR A 1 132 ? 15.610 -0.360 -18.588 1.00 91.81 132 THR A O 1
ATOM 1013 N N . ILE A 1 133 ? 15.141 -0.081 -16.407 1.00 91.75 133 ILE A N 1
ATOM 1014 C CA . ILE A 1 133 ? 16.446 -0.569 -15.928 1.00 91.75 133 ILE A CA 1
ATOM 1015 C C . ILE A 1 133 ? 16.616 -2.086 -16.056 1.00 91.75 133 ILE A C 1
ATOM 1017 O O . ILE A 1 133 ? 17.743 -2.577 -16.036 1.00 91.75 133 ILE A O 1
ATOM 1021 N N . LEU A 1 134 ? 15.541 -2.873 -16.160 1.00 90.38 134 LEU A N 1
ATOM 1022 C CA . LEU A 1 134 ? 15.655 -4.324 -16.325 1.00 90.38 134 LEU A CA 1
ATOM 1023 C C . LEU A 1 134 ? 15.796 -4.724 -17.789 1.00 90.38 134 LEU A C 1
ATOM 1025 O O . LEU A 1 134 ? 16.678 -5.535 -18.114 1.00 90.38 134 LEU A O 1
ATOM 1029 N N . HIS A 1 135 ? 14.972 -4.132 -18.653 1.00 88.31 135 HIS A N 1
ATOM 1030 C CA . HIS A 1 135 ? 14.788 -4.595 -20.024 1.00 88.31 135 HIS A CA 1
ATOM 1031 C C . HIS A 1 135 ? 15.565 -3.793 -21.072 1.00 88.31 135 HIS A C 1
ATOM 1033 O O . HIS A 1 135 ? 15.698 -4.294 -22.185 1.00 88.31 135 HIS A O 1
ATOM 1039 N N . SER A 1 136 ? 16.119 -2.617 -20.737 1.00 79.75 136 SER A N 1
ATOM 1040 C CA . SER A 1 136 ? 16.794 -1.726 -21.705 1.00 79.75 136 SER A CA 1
ATOM 1041 C C . SER A 1 136 ? 16.025 -1.597 -23.022 1.00 79.75 136 SER A C 1
ATOM 1043 O O . SER A 1 136 ? 16.554 -1.966 -24.079 1.00 79.75 136 SER A O 1
ATOM 1045 N N . PRO A 1 137 ? 14.767 -1.136 -22.997 1.00 75.75 137 PRO A N 1
ATOM 1046 C CA . PRO A 1 137 ? 14.067 -0.884 -24.244 1.00 75.75 137 PRO A CA 1
ATOM 1047 C C . PRO A 1 137 ? 14.835 0.172 -25.078 1.00 75.75 137 PRO A C 1
ATOM 1049 O O . PRO A 1 137 ? 15.703 0.865 -24.539 1.00 75.75 137 PRO A O 1
ATOM 1052 N N . PRO A 1 138 ? 14.587 0.294 -26.395 1.00 68.00 138 PRO A N 1
ATOM 1053 C CA . PRO A 1 138 ? 15.340 1.199 -27.270 1.00 68.00 138 PRO A CA 1
ATOM 1054 C C . PRO A 1 138 ? 15.373 2.662 -26.800 1.00 68.00 138 PRO A C 1
ATOM 1056 O O . PRO A 1 138 ? 16.289 3.398 -27.160 1.00 68.00 138 PRO A O 1
ATOM 1059 N N . GLU A 1 139 ? 14.393 3.074 -25.994 1.00 65.56 139 GLU A N 1
ATOM 1060 C CA . GLU A 1 139 ? 14.261 4.415 -25.427 1.00 65.56 139 GLU A CA 1
ATOM 1061 C C . GLU A 1 139 ? 15.042 4.607 -24.110 1.00 65.56 139 GLU A C 1
ATOM 1063 O O . GLU A 1 139 ? 15.078 5.716 -23.582 1.00 65.56 139 GLU A O 1
ATOM 1068 N N . ALA A 1 140 ? 15.683 3.561 -23.571 1.00 77.56 140 ALA A N 1
ATOM 1069 C CA . ALA A 1 140 ? 16.459 3.612 -22.331 1.00 77.56 140 ALA A CA 1
ATOM 1070 C C . ALA A 1 140 ? 17.783 4.373 -22.520 1.00 77.56 140 ALA A C 1
ATOM 1072 O O . ALA A 1 140 ? 18.854 3.783 -22.690 1.00 77.56 140 ALA A O 1
ATOM 1073 N N . SER A 1 141 ? 17.698 5.703 -22.491 1.00 87.19 141 SER A N 1
ATOM 1074 C CA . SER A 1 141 ? 18.845 6.610 -22.468 1.00 87.19 141 SER A CA 1
ATOM 1075 C C . SER A 1 141 ? 19.139 7.104 -21.044 1.00 87.19 141 SER A C 1
ATOM 1077 O O . SER A 1 141 ? 18.254 7.065 -20.184 1.00 87.19 141 SER A O 1
ATOM 1079 N N . PRO A 1 142 ? 20.359 7.601 -20.772 1.00 88.00 142 PRO A N 1
ATOM 1080 C CA . PRO A 1 142 ? 20.680 8.237 -19.495 1.00 88.00 142 PRO A CA 1
ATOM 1081 C C . PRO A 1 142 ? 19.726 9.382 -19.143 1.00 88.00 142 PRO A C 1
ATOM 1083 O O . PRO A 1 142 ? 19.317 9.503 -17.996 1.00 88.00 142 PRO A O 1
ATOM 1086 N N . GLU A 1 143 ? 19.324 10.185 -20.128 1.00 88.25 143 GLU A N 1
ATOM 1087 C CA . GLU A 1 143 ? 18.366 11.279 -19.947 1.00 88.25 143 GLU A CA 1
ATOM 1088 C C . GLU A 1 143 ? 16.962 10.754 -19.624 1.00 88.25 143 GLU A C 1
ATOM 1090 O O . GLU A 1 143 ? 16.275 11.326 -18.784 1.00 88.25 143 GLU A O 1
ATOM 1095 N N . GLY A 1 144 ? 16.547 9.648 -20.252 1.00 89.38 144 GLY A N 1
ATOM 1096 C CA . GLY A 1 144 ? 15.266 9.003 -19.967 1.00 89.38 144 GLY A CA 1
ATOM 1097 C C . GLY A 1 144 ? 15.200 8.433 -18.550 1.00 89.38 144 GLY A C 1
ATOM 1098 O O . GLY A 1 144 ? 14.231 8.673 -17.836 1.00 89.38 144 GLY A O 1
ATOM 1099 N N . VAL A 1 145 ? 16.249 7.728 -18.112 1.00 91.69 145 VAL A N 1
ATOM 1100 C CA . VAL A 1 145 ? 16.331 7.205 -16.737 1.00 91.69 145 VAL A CA 1
ATOM 1101 C C . VAL A 1 145 ? 16.416 8.349 -15.728 1.00 91.69 145 VAL A C 1
ATOM 1103 O O . VAL A 1 145 ? 15.765 8.274 -14.691 1.00 91.69 145 VAL A O 1
ATOM 1106 N N . GLN A 1 146 ? 17.155 9.421 -16.033 1.00 91.81 146 GLN A N 1
ATOM 1107 C CA . GLN A 1 146 ? 17.233 10.591 -15.156 1.00 91.81 146 GLN A CA 1
ATOM 1108 C C . GLN A 1 146 ? 15.861 11.246 -15.005 1.00 91.81 146 GLN A C 1
ATOM 1110 O O . GLN A 1 146 ? 15.451 11.504 -13.885 1.00 91.81 146 GLN A O 1
ATOM 1115 N N . GLY A 1 147 ? 15.110 11.415 -16.098 1.00 93.12 147 GLY A N 1
ATOM 1116 C CA . GLY A 1 147 ? 13.758 11.974 -16.036 1.00 93.12 147 GLY A CA 1
ATOM 1117 C C . GLY A 1 147 ? 12.789 11.145 -15.184 1.00 93.12 147 GLY A C 1
ATOM 1118 O O . GLY A 1 147 ? 11.948 11.716 -14.498 1.00 93.12 147 GLY A O 1
ATOM 1119 N N . LEU A 1 148 ? 12.921 9.812 -15.180 1.00 93.88 148 LEU A N 1
ATOM 1120 C CA . LEU A 1 148 ? 12.143 8.943 -14.285 1.00 93.88 148 LEU A CA 1
ATOM 1121 C C . LEU A 1 148 ? 12.557 9.102 -12.817 1.00 93.88 148 LEU A C 1
ATOM 1123 O O . LEU A 1 148 ? 11.707 9.046 -11.936 1.00 93.88 148 LEU A O 1
ATOM 1127 N N . VAL A 1 149 ? 13.852 9.284 -12.549 1.00 94.50 149 VAL A N 1
ATOM 1128 C CA . VAL A 1 149 ? 14.362 9.511 -11.190 1.00 94.50 149 VAL A CA 1
ATOM 1129 C C . VAL A 1 149 ? 13.956 10.887 -10.666 1.00 94.50 149 VAL A C 1
ATOM 1131 O O . VAL A 1 149 ? 13.523 10.970 -9.523 1.00 94.50 149 VAL A O 1
ATOM 1134 N N . ASP A 1 150 ? 14.024 11.928 -11.495 1.00 93.81 150 ASP A N 1
ATOM 1135 C CA . ASP A 1 150 ? 13.620 13.291 -11.132 1.00 93.81 150 ASP A CA 1
ATOM 1136 C C . ASP A 1 150 ? 12.120 13.346 -10.795 1.00 93.81 150 ASP A C 1
ATOM 1138 O O . ASP A 1 150 ? 11.728 13.925 -9.785 1.00 93.81 150 ASP A O 1
ATOM 1142 N N . ALA A 1 151 ? 11.279 12.683 -11.600 1.00 92.12 151 ALA A N 1
ATOM 1143 C CA . ALA A 1 151 ? 9.845 12.573 -11.327 1.00 92.12 151 ALA A CA 1
ATOM 1144 C C . ALA A 1 151 ? 9.555 11.822 -10.015 1.00 92.12 151 ALA A C 1
ATOM 1146 O O . ALA A 1 151 ? 8.595 12.150 -9.312 1.00 92.12 151 ALA A O 1
ATOM 1147 N N . LEU A 1 152 ? 10.379 10.820 -9.688 1.00 94.50 152 LEU A N 1
ATOM 1148 C CA . LEU A 1 152 ? 10.224 10.014 -8.478 1.00 94.50 152 LEU A CA 1
ATOM 1149 C C . LEU A 1 152 ? 10.646 10.807 -7.247 1.00 94.50 152 LEU A C 1
ATOM 1151 O O . LEU A 1 152 ? 9.964 10.755 -6.230 1.00 94.50 152 LEU A O 1
ATOM 1155 N N . GLU A 1 153 ? 11.744 11.552 -7.349 1.00 93.25 153 GLU A N 1
ATOM 1156 C CA . GLU A 1 153 ? 12.213 12.462 -6.307 1.00 93.25 153 GLU A CA 1
ATOM 1157 C C . GLU A 1 153 ? 11.170 13.531 -5.983 1.00 93.25 153 GLU A C 1
ATOM 1159 O O . GLU A 1 153 ? 10.861 13.719 -4.810 1.00 93.25 153 GLU A O 1
ATOM 1164 N N . GLU A 1 154 ? 10.564 14.154 -6.998 1.00 90.56 154 GLU A N 1
ATOM 1165 C CA . GLU A 1 154 ? 9.532 15.179 -6.802 1.00 90.56 154 GLU A CA 1
ATOM 1166 C C . GLU A 1 154 ? 8.325 14.649 -6.011 1.00 90.56 154 GLU A C 1
ATOM 1168 O O . GLU A 1 154 ? 7.869 15.292 -5.063 1.00 90.56 154 GLU A O 1
ATOM 1173 N N . VAL A 1 155 ? 7.824 13.457 -6.357 1.00 90.44 155 VAL A N 1
ATOM 1174 C CA . VAL A 1 155 ? 6.666 12.869 -5.664 1.00 90.44 155 VAL A CA 1
ATOM 1175 C C . VAL A 1 155 ? 7.038 12.371 -4.266 1.00 90.44 155 VAL A C 1
ATOM 1177 O O . VAL A 1 155 ? 6.281 12.602 -3.325 1.00 90.44 155 VAL A O 1
ATOM 1180 N N . LEU A 1 156 ? 8.197 11.724 -4.103 1.00 92.62 156 LEU A N 1
ATOM 1181 C CA . LEU A 1 156 ? 8.644 11.237 -2.794 1.00 92.62 156 LEU A CA 1
ATOM 1182 C C . LEU A 1 156 ? 8.895 12.385 -1.809 1.00 92.62 156 LEU A C 1
ATOM 1184 O O . LEU A 1 156 ? 8.514 12.251 -0.646 1.00 92.62 156 LEU A O 1
ATOM 1188 N N . GLU A 1 157 ? 9.470 13.507 -2.269 1.00 90.81 157 GLU A N 1
ATOM 1189 C CA . GLU A 1 157 ? 9.688 14.701 -1.439 1.00 90.81 157 GLU A CA 1
ATOM 1190 C C . GLU A 1 157 ? 8.392 15.240 -0.841 1.00 90.81 157 GLU A C 1
ATOM 1192 O O . GLU A 1 157 ? 8.327 15.507 0.361 1.00 90.81 157 GLU A O 1
ATOM 1197 N N . GLY A 1 158 ? 7.355 15.376 -1.668 1.00 91.25 158 GLY A N 1
ATOM 1198 C CA . GLY A 1 158 ? 6.036 15.799 -1.203 1.00 91.25 158 GLY A CA 1
ATOM 1199 C C . GLY A 1 158 ? 5.423 14.801 -0.221 1.00 91.25 158 GLY A C 1
ATOM 1200 O O . GLY A 1 158 ? 5.004 15.195 0.868 1.00 91.25 158 GLY A O 1
ATOM 1201 N N . HIS A 1 159 ? 5.433 13.518 -0.587 1.00 94.31 159 HIS A N 1
ATOM 1202 C CA . HIS A 1 159 ? 4.837 12.426 0.187 1.00 94.31 159 HIS A CA 1
ATOM 1203 C C . HIS A 1 159 ? 5.412 12.330 1.605 1.00 94.31 159 HIS A C 1
ATOM 1205 O O . HIS A 1 159 ? 4.691 12.463 2.594 1.00 94.31 159 HIS A O 1
ATOM 1211 N N . MET A 1 160 ? 6.735 12.186 1.729 1.00 92.62 160 MET A N 1
ATOM 1212 C CA . MET A 1 160 ? 7.355 11.957 3.039 1.00 92.62 160 MET A CA 1
ATOM 1213 C C . MET A 1 160 ? 7.277 13.192 3.943 1.00 92.62 160 MET A C 1
ATOM 1215 O O . MET A 1 160 ? 7.230 13.050 5.162 1.00 92.62 160 MET A O 1
ATOM 1219 N N . LYS A 1 161 ? 7.220 14.412 3.385 1.00 92.62 161 LYS A N 1
ATOM 1220 C CA . LYS A 1 161 ? 6.979 15.623 4.189 1.00 92.62 161 LYS A CA 1
ATOM 1221 C C . LYS A 1 161 ? 5.585 15.631 4.797 1.00 92.62 161 LYS A C 1
ATOM 1223 O O . LYS A 1 161 ? 5.449 15.949 5.975 1.00 92.62 161 LYS A O 1
ATOM 1228 N N . LYS A 1 162 ? 4.557 15.252 4.031 1.00 94.75 162 LYS A N 1
ATOM 1229 C CA . LYS A 1 162 ? 3.189 15.125 4.559 1.00 94.75 162 LYS A CA 1
ATOM 1230 C C . LYS A 1 162 ? 3.143 14.114 5.707 1.00 94.75 162 LYS A C 1
ATOM 1232 O O . LYS A 1 162 ? 2.466 14.330 6.710 1.00 94.75 162 LYS A O 1
ATOM 1237 N N . GLU A 1 163 ? 3.911 13.039 5.612 1.00 93.44 163 GLU A N 1
ATOM 1238 C CA . GLU A 1 163 ? 4.029 12.067 6.692 1.00 93.44 163 GLU A CA 1
ATOM 1239 C C . GLU A 1 163 ? 4.766 12.621 7.911 1.00 93.44 163 GLU A C 1
ATOM 1241 O O . GLU A 1 163 ? 4.210 12.632 9.007 1.00 93.44 163 GLU A O 1
ATOM 1246 N N . GLU A 1 164 ? 5.991 13.113 7.736 1.00 91.94 164 GLU A N 1
ATOM 1247 C CA . GLU A 1 164 ? 6.869 13.515 8.837 1.00 91.94 164 GLU A CA 1
ATOM 1248 C C . GLU A 1 164 ? 6.456 14.814 9.523 1.00 91.94 164 GLU A C 1
ATOM 1250 O O . GLU A 1 164 ? 6.580 14.932 10.744 1.00 91.94 164 GLU A O 1
ATOM 1255 N N . GLU A 1 165 ? 5.995 15.797 8.753 1.00 92.31 165 GLU A N 1
ATOM 1256 C CA . GLU A 1 165 ? 5.685 17.132 9.259 1.00 92.31 165 GLU A CA 1
ATOM 1257 C C . GLU A 1 165 ? 4.221 17.264 9.680 1.00 92.31 165 GLU A C 1
ATOM 1259 O O . GLU A 1 165 ? 3.925 18.092 10.542 1.00 92.31 165 GLU A O 1
ATOM 1264 N N . VAL A 1 166 ? 3.324 16.433 9.131 1.00 94.12 166 VAL A N 1
ATOM 1265 C CA . VAL A 1 166 ? 1.882 16.507 9.407 1.00 94.12 166 VAL A CA 1
ATOM 1266 C C . VAL A 1 166 ? 1.386 15.261 10.140 1.00 94.12 166 VAL A C 1
ATOM 1268 O O . VAL A 1 166 ? 1.109 15.341 11.334 1.00 94.12 166 VAL A O 1
ATOM 1271 N N . LEU A 1 167 ? 1.298 14.090 9.495 1.00 92.19 167 LEU A N 1
ATOM 1272 C CA . LEU A 1 167 ? 0.642 12.906 10.085 1.00 92.19 167 LEU A CA 1
ATOM 1273 C C . LEU A 1 167 ? 1.352 12.358 11.336 1.00 92.19 167 LEU A C 1
ATOM 1275 O O . LEU A 1 167 ? 0.711 12.012 12.335 1.00 92.19 167 LEU A O 1
ATOM 1279 N N . PHE A 1 168 ? 2.676 12.233 11.289 1.00 91.88 168 PHE A N 1
ATOM 1280 C CA . PHE A 1 168 ? 3.471 11.597 12.338 1.00 91.88 168 PHE A CA 1
ATOM 1281 C C . PHE A 1 168 ? 3.388 12.348 13.673 1.00 91.88 168 PHE A C 1
ATOM 1283 O O . PHE A 1 168 ? 3.185 11.675 14.686 1.00 91.88 168 PHE A O 1
ATOM 1290 N N . PRO A 1 169 ? 3.443 13.694 13.724 1.00 89.62 169 PRO A N 1
ATOM 1291 C CA . PRO A 1 169 ? 3.172 14.455 14.941 1.00 89.62 169 PRO A CA 1
ATOM 1292 C C . PRO A 1 169 ? 1.856 14.088 15.639 1.00 89.62 169 PRO A C 1
ATOM 1294 O O . PRO A 1 169 ? 1.842 13.938 16.865 1.00 89.62 169 PRO A O 1
ATOM 1297 N N . TYR A 1 170 ? 0.766 13.880 14.889 1.00 87.50 170 TYR A N 1
ATOM 1298 C CA . TYR A 1 170 ? -0.502 13.425 15.471 1.00 87.50 170 TYR A CA 1
ATOM 1299 C C . TYR A 1 170 ? -0.377 12.002 16.027 1.00 87.50 170 TYR A C 1
ATOM 1301 O O . TYR A 1 170 ? -0.781 11.744 17.163 1.00 87.50 170 TYR A O 1
ATOM 1309 N N . LEU A 1 171 ? 0.244 11.084 15.279 1.00 82.31 171 LEU A N 1
ATOM 1310 C CA . LEU A 1 171 ? 0.450 9.695 15.709 1.00 82.31 171 LEU A CA 1
ATOM 1311 C C . LEU A 1 171 ? 1.351 9.565 16.943 1.00 82.31 171 LEU A C 1
ATOM 1313 O O . LEU A 1 171 ? 1.078 8.738 17.818 1.00 82.31 171 LEU A O 1
ATOM 1317 N N . GLU A 1 172 ? 2.391 10.391 17.061 1.00 82.38 172 GLU A N 1
ATOM 1318 C CA . GLU A 1 172 ? 3.257 10.444 18.243 1.00 82.38 172 GLU A CA 1
ATOM 1319 C C . GLU A 1 172 ? 2.475 10.797 19.515 1.00 82.38 172 GLU A C 1
ATOM 1321 O O . GLU A 1 172 ? 2.831 10.328 20.601 1.00 82.38 172 GLU A O 1
ATOM 1326 N N . GLY A 1 173 ? 1.390 11.570 19.390 1.00 72.31 173 GLY A N 1
ATOM 1327 C CA . GLY A 1 173 ? 0.480 11.888 20.491 1.00 72.31 173 GLY A CA 1
ATOM 1328 C C . GLY A 1 173 ? -0.206 10.657 21.095 1.00 72.31 173 GLY A C 1
ATOM 1329 O O . GLY A 1 173 ? -0.479 10.641 22.296 1.00 72.31 173 GLY A O 1
ATOM 1330 N N . PHE A 1 174 ? -0.424 9.607 20.297 1.00 72.69 174 PHE A N 1
ATOM 1331 C CA . PHE A 1 174 ? -1.071 8.363 20.728 1.00 72.69 174 PHE A CA 1
ATOM 1332 C C . PHE A 1 174 ? -0.074 7.244 21.048 1.00 72.69 174 PHE A C 1
ATOM 1334 O O . PHE A 1 174 ? -0.270 6.492 22.003 1.00 72.69 174 PHE A O 1
ATOM 1341 N N . LEU A 1 175 ? 0.991 7.118 20.253 1.00 66.94 175 LEU A N 1
ATOM 1342 C CA . LEU A 1 175 ? 1.940 5.999 20.314 1.00 66.94 175 LEU A CA 1
ATOM 1343 C C . LEU A 1 175 ? 3.189 6.297 21.157 1.00 66.94 175 LEU A C 1
ATOM 1345 O O . LEU A 1 175 ? 3.906 5.375 21.553 1.00 66.94 175 LEU A O 1
ATOM 1349 N N . GLY A 1 176 ? 3.462 7.570 21.449 1.00 63.25 176 GLY A N 1
ATOM 1350 C CA . GLY A 1 176 ? 4.740 8.004 22.004 1.00 63.25 176 GLY A CA 1
ATOM 1351 C C . GLY A 1 176 ? 5.877 7.974 20.971 1.00 63.25 176 GLY A C 1
ATOM 1352 O O . GLY A 1 176 ? 5.731 7.512 19.843 1.00 63.25 176 GLY A O 1
ATOM 1353 N N . LYS A 1 177 ? 7.050 8.486 21.363 1.00 60.84 177 LYS A N 1
ATOM 1354 C CA . LYS A 1 177 ? 8.160 8.804 20.439 1.00 60.84 177 LYS A CA 1
ATOM 1355 C C . LYS A 1 177 ? 9.113 7.650 20.101 1.00 60.84 177 LYS A C 1
ATOM 1357 O O . LYS A 1 177 ? 10.065 7.852 19.360 1.00 60.84 177 LYS A O 1
ATOM 1362 N N . VAL A 1 178 ? 8.955 6.458 20.680 1.00 43.88 178 VAL A N 1
ATOM 1363 C CA . VAL A 1 178 ? 9.950 5.374 20.539 1.00 43.88 178 VAL A CA 1
ATOM 1364 C C . VAL A 1 178 ? 9.300 4.122 19.963 1.00 43.88 178 VAL A C 1
ATOM 1366 O O . VAL A 1 178 ? 8.400 3.560 20.577 1.00 43.88 178 VAL A O 1
ATOM 1369 N N . GLY A 1 179 ? 9.793 3.670 18.804 1.00 51.31 179 GLY A N 1
ATOM 1370 C CA . GLY A 1 179 ? 9.356 2.438 18.130 1.00 51.31 179 GLY A CA 1
ATOM 1371 C C . GLY A 1 179 ? 8.167 2.588 17.168 1.00 51.31 179 GLY A C 1
ATOM 1372 O O . GLY A 1 179 ? 7.808 1.605 16.530 1.00 51.31 179 GLY A O 1
ATOM 1373 N N . GLY A 1 180 ? 7.585 3.791 17.067 1.00 60.19 180 GLY A N 1
ATOM 1374 C CA . GLY A 1 180 ? 6.502 4.160 16.142 1.00 60.19 180 GLY A CA 1
ATOM 1375 C C . GLY A 1 180 ? 7.004 4.943 14.910 1.00 60.19 180 GLY A C 1
ATOM 1376 O O . GLY A 1 180 ? 8.030 4.550 14.353 1.00 60.19 180 GLY A O 1
ATOM 1377 N N . PRO A 1 181 ? 6.353 6.053 14.501 1.00 58.47 181 PRO A N 1
ATOM 1378 C CA . PRO A 1 181 ? 6.712 6.841 13.307 1.00 58.47 181 PRO A CA 1
ATOM 1379 C C . PRO A 1 181 ? 8.196 7.239 13.188 1.00 58.47 181 PRO A C 1
ATOM 1381 O O . PRO A 1 181 ? 8.731 7.316 12.091 1.00 58.47 181 PRO A O 1
ATOM 1384 N N . VAL A 1 182 ? 8.915 7.371 14.309 1.00 60.75 182 VAL A N 1
ATOM 1385 C CA . VAL A 1 182 ? 10.375 7.599 14.333 1.00 60.75 182 VAL A CA 1
ATOM 1386 C C . VAL A 1 182 ? 11.177 6.500 13.621 1.00 60.75 182 VAL A C 1
ATOM 1388 O O . VAL A 1 182 ? 12.198 6.787 13.004 1.00 60.75 182 VAL A O 1
ATOM 1391 N N . GLY A 1 183 ? 10.738 5.239 13.695 1.00 66.19 183 GLY A N 1
ATOM 1392 C CA . GLY A 1 183 ? 11.380 4.143 12.965 1.00 66.19 183 GLY A CA 1
ATOM 1393 C C . GLY A 1 183 ? 11.154 4.238 11.456 1.00 66.19 183 GLY A C 1
ATOM 1394 O O . GLY A 1 183 ? 12.058 3.920 10.692 1.00 66.19 183 GLY A O 1
ATOM 1395 N N . VAL A 1 184 ? 9.980 4.725 11.046 1.00 66.88 184 VAL A N 1
ATOM 1396 C CA . VAL A 1 184 ? 9.630 4.977 9.642 1.00 66.88 184 VAL A CA 1
ATOM 1397 C C . VAL A 1 184 ? 10.434 6.164 9.100 1.00 66.88 184 VAL A C 1
ATOM 1399 O O . VAL A 1 184 ? 11.060 6.037 8.055 1.00 66.88 184 VAL A O 1
ATOM 1402 N N . GLY A 1 185 ? 10.581 7.243 9.876 1.00 74.56 185 GLY A N 1
ATOM 1403 C CA . GLY A 1 185 ? 11.439 8.378 9.507 1.00 74.56 185 GLY A CA 1
ATOM 1404 C C . GLY A 1 185 ? 12.922 8.012 9.324 1.00 74.56 185 GLY A C 1
ATOM 1405 O O . GLY A 1 185 ? 13.619 8.587 8.493 1.00 74.56 185 GLY A O 1
ATOM 1406 N N . TRP A 1 186 ? 13.444 7.000 10.031 1.00 71.81 186 TRP A N 1
ATOM 1407 C CA . TRP A 1 186 ? 14.795 6.487 9.737 1.00 71.81 186 TRP A CA 1
ATOM 1408 C C . TRP A 1 186 ? 14.873 5.750 8.395 1.00 71.81 186 TRP A C 1
ATOM 1410 O O . TRP A 1 186 ? 15.926 5.766 7.753 1.00 71.81 186 TRP A O 1
ATOM 1420 N N . GLU A 1 187 ? 13.783 5.105 7.975 1.00 81.56 187 GLU A N 1
ATOM 1421 C CA . GLU A 1 187 ? 13.680 4.484 6.654 1.00 81.56 187 GLU A CA 1
ATOM 1422 C C . GLU A 1 187 ? 13.588 5.554 5.557 1.00 81.56 187 GLU A C 1
ATOM 1424 O O . GLU A 1 187 ? 14.261 5.397 4.539 1.00 81.56 187 GLU A O 1
ATOM 1429 N N . HIS A 1 188 ? 12.881 6.670 5.786 1.00 87.88 188 HIS A N 1
ATOM 1430 C CA . HIS A 1 188 ? 12.849 7.815 4.862 1.00 87.88 188 HIS A CA 1
ATOM 1431 C C . HIS A 1 188 ? 14.248 8.360 4.579 1.00 87.88 188 HIS A C 1
ATOM 1433 O O . HIS A 1 188 ? 14.655 8.455 3.422 1.00 87.88 188 HIS A O 1
ATOM 1439 N N . GLU A 1 189 ? 15.035 8.632 5.624 1.00 87.06 189 GLU A N 1
ATOM 1440 C CA . GLU A 1 189 ? 16.416 9.112 5.485 1.00 87.06 189 GLU A CA 1
ATOM 1441 C C . GLU A 1 189 ? 17.278 8.139 4.654 1.00 87.06 189 GLU A C 1
ATOM 1443 O O . GLU A 1 189 ? 18.075 8.544 3.802 1.00 87.06 189 GLU A O 1
ATOM 1448 N N . GLU A 1 190 ? 17.125 6.828 4.870 1.00 89.19 190 GLU A N 1
ATOM 1449 C CA . GLU A 1 190 ? 17.828 5.818 4.079 1.00 89.19 190 GLU A CA 1
ATOM 1450 C C . GLU A 1 190 ? 17.360 5.784 2.617 1.00 89.19 190 GLU A C 1
ATOM 1452 O O . GLU A 1 190 ? 18.198 5.681 1.712 1.00 89.19 190 GLU A O 1
ATOM 1457 N N . ILE A 1 191 ? 16.055 5.894 2.375 1.00 90.88 191 ILE A N 1
ATOM 1458 C CA . ILE A 1 191 ? 15.458 5.926 1.039 1.00 90.88 191 ILE A CA 1
ATOM 1459 C C . ILE A 1 191 ? 15.939 7.153 0.264 1.00 90.88 191 ILE A C 1
ATOM 1461 O O . ILE A 1 191 ? 16.475 6.982 -0.834 1.00 90.88 191 ILE A O 1
ATOM 1465 N N . TYR A 1 192 ? 15.848 8.355 0.841 1.00 90.00 192 TYR A N 1
ATOM 1466 C CA . TYR A 1 192 ? 16.345 9.586 0.220 1.00 90.00 192 TYR A CA 1
ATOM 1467 C C . TYR A 1 192 ? 17.813 9.489 -0.127 1.00 90.00 192 TYR A C 1
ATOM 1469 O O . TYR A 1 192 ? 18.228 9.800 -1.243 1.00 90.00 192 TYR A O 1
ATOM 1477 N N . ARG A 1 193 ? 18.622 9.008 0.818 1.00 90.19 193 ARG A N 1
ATOM 1478 C CA . ARG A 1 193 ? 20.050 8.832 0.589 1.00 90.19 193 ARG A CA 1
ATOM 1479 C C . ARG A 1 193 ? 20.301 7.921 -0.613 1.00 90.19 193 ARG A C 1
ATOM 1481 O O . ARG A 1 193 ? 21.129 8.246 -1.462 1.00 90.19 193 ARG A O 1
ATOM 1488 N N . ASN A 1 194 ? 19.601 6.792 -0.695 1.00 91.44 194 ASN A N 1
ATOM 1489 C CA . ASN A 1 194 ? 19.751 5.844 -1.797 1.00 91.44 194 ASN A CA 1
ATOM 1490 C C . ASN A 1 194 ? 19.272 6.428 -3.134 1.00 91.44 194 ASN A C 1
ATOM 1492 O O . ASN A 1 194 ? 19.944 6.223 -4.146 1.00 91.44 194 ASN A O 1
ATOM 1496 N N . LEU A 1 195 ? 18.171 7.183 -3.132 1.00 92.31 195 LEU A N 1
ATOM 1497 C CA . LEU A 1 195 ? 17.648 7.883 -4.304 1.00 92.31 195 LEU A CA 1
ATOM 1498 C C . LEU A 1 195 ? 18.648 8.917 -4.827 1.00 92.31 195 LEU A C 1
ATOM 1500 O O . LEU A 1 195 ? 19.025 8.863 -5.994 1.00 92.31 195 LEU A O 1
ATOM 1504 N N . LEU A 1 196 ? 19.168 9.780 -3.952 1.00 89.31 196 LEU A N 1
ATOM 1505 C CA . LEU A 1 196 ? 20.162 10.796 -4.304 1.00 89.31 196 LEU A CA 1
ATOM 1506 C C . LEU A 1 196 ? 21.455 10.175 -4.842 1.00 89.31 196 LEU A C 1
ATOM 1508 O O . LEU A 1 196 ? 22.048 10.679 -5.798 1.00 89.31 196 LEU A O 1
ATOM 1512 N N . PHE A 1 197 ? 21.921 9.072 -4.247 1.00 88.94 197 PHE A N 1
ATOM 1513 C CA . PHE A 1 197 ? 23.071 8.349 -4.789 1.00 88.94 197 PHE A CA 1
ATOM 1514 C C . PHE A 1 197 ? 22.774 7.771 -6.165 1.00 88.94 197 PHE A C 1
ATOM 1516 O O . PHE A 1 197 ? 23.619 7.879 -7.054 1.00 88.94 197 PHE A O 1
ATOM 1523 N N . PHE A 1 198 ? 21.589 7.189 -6.347 1.00 91.56 198 PHE A N 1
ATOM 1524 C CA . PHE A 1 198 ? 21.199 6.637 -7.629 1.00 91.56 198 PHE A CA 1
ATOM 1525 C C . PHE A 1 198 ? 21.126 7.729 -8.699 1.00 91.56 198 PHE A C 1
ATOM 1527 O O . PHE A 1 198 ? 21.803 7.588 -9.714 1.00 91.56 198 PHE A O 1
ATOM 1534 N N . ALA A 1 199 ? 20.440 8.844 -8.430 1.00 90.38 199 ALA A N 1
ATOM 1535 C CA . ALA A 1 199 ? 20.332 10.008 -9.312 1.00 90.38 199 ALA A CA 1
ATOM 1536 C C . ALA A 1 199 ? 21.704 10.496 -9.809 1.00 90.38 199 ALA A C 1
ATOM 1538 O O . ALA A 1 199 ? 21.909 10.717 -11.000 1.00 90.38 199 ALA A O 1
ATOM 1539 N N . ARG A 1 200 ? 22.702 10.580 -8.920 1.00 86.62 200 ARG A N 1
ATOM 1540 C CA . ARG A 1 200 ? 24.066 11.008 -9.290 1.00 86.62 200 ARG A CA 1
ATOM 1541 C C . ARG A 1 200 ? 24.807 10.008 -10.178 1.00 86.62 200 ARG A C 1
ATOM 1543 O O . ARG A 1 200 ? 25.726 10.400 -10.895 1.00 86.62 200 ARG A O 1
ATOM 1550 N N . GLU A 1 201 ? 24.444 8.732 -10.115 1.00 86.50 201 GLU A N 1
ATOM 1551 C CA . GLU A 1 201 ? 25.077 7.643 -10.864 1.00 86.50 201 GLU A CA 1
ATOM 1552 C C . GLU A 1 201 ? 24.307 7.272 -12.150 1.00 86.50 201 GLU A C 1
ATOM 1554 O O . GLU A 1 201 ? 24.808 6.476 -12.944 1.00 86.50 201 GLU A O 1
ATOM 1559 N N . VAL A 1 202 ? 23.129 7.863 -12.413 1.00 85.19 202 VAL A N 1
ATOM 1560 C CA . VAL A 1 202 ? 22.339 7.586 -13.632 1.00 85.19 202 VAL A CA 1
ATOM 1561 C C . VAL A 1 202 ? 23.094 7.978 -14.902 1.00 85.19 202 VAL A C 1
ATOM 1563 O O . VAL A 1 202 ? 23.093 7.228 -15.882 1.00 85.19 202 VAL A O 1
ATOM 1566 N N . THR A 1 203 ? 23.742 9.145 -14.886 1.00 81.25 203 THR A N 1
ATOM 1567 C CA . THR A 1 203 ? 24.421 9.740 -16.053 1.00 81.25 203 THR A CA 1
ATOM 1568 C C . THR A 1 203 ? 25.941 9.603 -16.005 1.00 81.25 203 THR A C 1
ATOM 1570 O O . THR A 1 203 ? 26.616 9.773 -17.023 1.00 81.25 203 THR A O 1
ATOM 1573 N N . ILE A 1 204 ? 26.498 9.262 -14.841 1.00 70.19 204 ILE A N 1
ATOM 1574 C CA . ILE A 1 204 ? 27.936 9.116 -14.636 1.00 70.19 204 ILE A CA 1
ATOM 1575 C C . ILE A 1 204 ? 28.258 7.624 -14.536 1.00 70.19 204 ILE A C 1
ATOM 1577 O O . ILE A 1 204 ? 27.917 6.999 -13.531 1.00 70.19 204 ILE A O 1
ATOM 1581 N N . PRO A 1 205 ? 28.973 7.028 -15.508 1.00 60.16 205 PRO A N 1
ATOM 1582 C CA . PRO A 1 205 ? 29.546 5.713 -15.294 1.00 60.16 205 PRO A CA 1
ATOM 1583 C C . PRO A 1 205 ? 30.622 5.874 -14.218 1.00 60.16 205 PRO A C 1
ATOM 1585 O O . PRO A 1 205 ? 31.701 6.412 -14.474 1.00 60.16 205 PRO A O 1
ATOM 1588 N N . GLY A 1 206 ? 30.313 5.471 -12.985 1.00 56.84 206 GLY A N 1
ATOM 1589 C CA . GLY A 1 206 ? 31.306 5.409 -11.920 1.00 56.84 206 GLY A CA 1
ATOM 1590 C C . GLY A 1 206 ? 32.522 4.583 -12.358 1.00 56.84 206 GLY A C 1
ATOM 1591 O O . GLY A 1 206 ? 32.456 3.790 -13.298 1.00 56.84 206 GLY A O 1
ATOM 1592 N N . ALA A 1 207 ? 33.644 4.719 -11.648 1.00 52.56 207 ALA A N 1
ATOM 1593 C CA . ALA A 1 207 ? 34.899 4.007 -11.933 1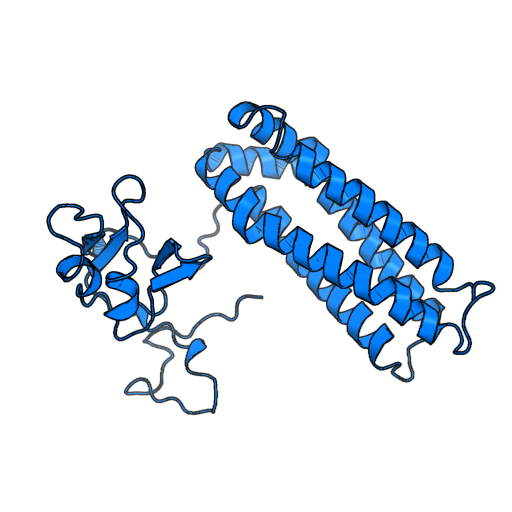.00 52.56 207 ALA A CA 1
ATOM 1594 C C . ALA A 1 207 ? 34.821 2.460 -11.813 1.00 52.56 207 ALA A C 1
ATOM 1596 O O . ALA A 1 207 ? 35.847 1.785 -11.830 1.00 52.56 207 ALA A O 1
ATOM 1597 N N . LEU A 1 208 ? 33.625 1.887 -11.675 1.00 51.59 208 LEU A N 1
ATOM 1598 C CA . LEU A 1 208 ? 33.354 0.481 -11.416 1.00 51.59 208 LEU A CA 1
ATOM 1599 C C . LEU A 1 208 ? 32.078 0.055 -12.152 1.00 51.59 208 LEU A C 1
ATOM 1601 O O . LEU A 1 208 ? 30.983 0.259 -11.643 1.00 51.59 208 LEU A O 1
ATOM 1605 N N . ALA A 1 209 ? 32.230 -0.558 -13.325 1.00 51.22 209 ALA A N 1
ATOM 1606 C CA . ALA A 1 209 ? 31.468 -1.742 -13.730 1.00 51.22 209 ALA A CA 1
ATOM 1607 C C . ALA A 1 209 ? 31.955 -2.203 -15.111 1.00 51.22 209 ALA A C 1
ATOM 1609 O O . ALA A 1 209 ? 31.763 -1.515 -16.116 1.00 51.22 209 ALA A O 1
ATOM 1610 N N . GLU A 1 210 ? 32.538 -3.400 -15.186 1.00 55.41 210 GLU A N 1
ATOM 1611 C CA . GLU A 1 210 ? 32.476 -4.179 -16.423 1.00 55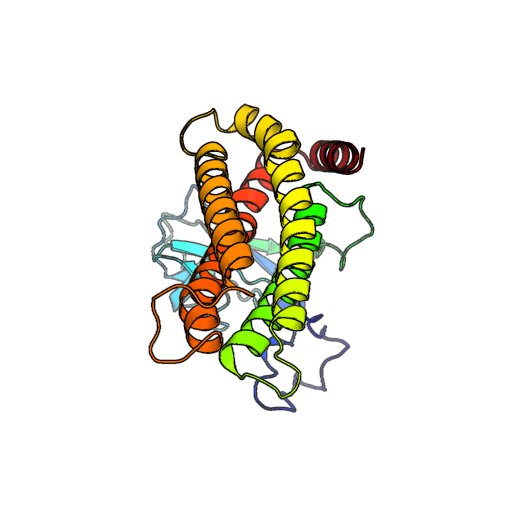.41 210 GLU A CA 1
ATOM 1612 C C . GLU A 1 210 ? 30.983 -4.325 -16.783 1.00 55.41 210 GLU A C 1
ATOM 1614 O O . GLU A 1 210 ? 30.257 -5.049 -16.108 1.00 55.41 210 GLU A O 1
ATOM 1619 N N . GLY A 1 211 ? 30.483 -3.559 -17.765 1.00 62.72 211 GLY A N 1
ATOM 1620 C CA . GLY A 1 211 ? 29.059 -3.575 -18.143 1.00 62.72 211 GLY A CA 1
ATOM 1621 C C . GLY A 1 211 ? 28.382 -2.220 -18.400 1.00 62.72 211 GLY A C 1
ATOM 1622 O O . GLY A 1 211 ? 27.247 -2.212 -18.871 1.00 62.72 211 GLY A O 1
ATOM 1623 N N . GLY A 1 212 ? 29.052 -1.086 -18.156 1.00 79.62 212 GLY A N 1
ATOM 1624 C CA . GLY A 1 212 ? 28.530 0.250 -18.498 1.00 79.62 212 GLY A CA 1
ATOM 1625 C C . GLY A 1 212 ? 27.355 0.724 -17.627 1.00 79.62 212 GLY A C 1
ATOM 1626 O O . GLY A 1 212 ? 27.063 0.136 -16.587 1.00 79.62 212 GLY A O 1
ATOM 1627 N N . LEU A 1 213 ? 26.676 1.799 -18.049 1.00 82.75 213 LEU A N 1
ATOM 1628 C CA . LEU A 1 213 ? 25.608 2.465 -17.278 1.00 82.75 213 LEU A CA 1
ATOM 1629 C C . LEU A 1 213 ? 24.462 1.527 -16.880 1.00 82.75 213 LEU A C 1
ATOM 1631 O O . LEU A 1 213 ? 23.970 1.590 -15.760 1.00 82.75 213 LEU A O 1
ATOM 1635 N N . HIS A 1 214 ? 24.094 0.587 -17.750 1.00 85.38 214 HIS A N 1
ATOM 1636 C CA . HIS A 1 214 ? 23.015 -0.359 -17.464 1.00 85.38 214 HIS A CA 1
ATOM 1637 C C . HIS A 1 214 ? 23.298 -1.263 -16.257 1.00 85.38 214 HIS A C 1
ATOM 1639 O O . HIS A 1 214 ? 22.407 -1.569 -15.465 1.00 85.38 214 HIS A O 1
ATOM 1645 N N . ALA A 1 215 ? 24.556 -1.682 -16.085 1.00 84.88 215 ALA A N 1
ATOM 1646 C CA . ALA A 1 215 ? 24.956 -2.471 -14.925 1.00 84.88 215 ALA A CA 1
ATOM 1647 C C . ALA A 1 215 ? 24.825 -1.658 -13.626 1.00 84.88 215 ALA A C 1
ATOM 1649 O O . ALA A 1 215 ? 24.382 -2.196 -12.611 1.00 84.88 215 ALA A O 1
ATOM 1650 N N . VAL A 1 216 ? 25.143 -0.360 -13.678 1.00 86.25 216 VAL A N 1
ATOM 1651 C CA . VAL A 1 216 ? 24.960 0.577 -12.560 1.00 86.25 216 VAL A CA 1
ATOM 1652 C C . VAL A 1 216 ? 23.475 0.742 -12.242 1.00 86.25 216 VAL A C 1
ATOM 1654 O O . VAL A 1 216 ? 23.082 0.584 -11.086 1.00 86.25 216 VAL A O 1
ATOM 1657 N N . TRP A 1 217 ? 22.634 0.957 -13.259 1.00 90.81 217 TRP A N 1
ATOM 1658 C CA . TRP A 1 217 ? 21.187 1.085 -13.080 1.00 90.81 217 TRP A CA 1
ATOM 1659 C C . TRP A 1 217 ? 20.579 -0.128 -12.389 1.00 90.81 217 TRP A C 1
ATOM 1661 O O . TRP A 1 217 ? 19.828 0.024 -11.431 1.00 90.81 217 TRP A O 1
ATOM 1671 N N . LYS A 1 218 ? 20.965 -1.341 -12.792 1.00 90.75 218 LYS A N 1
ATOM 1672 C CA . LYS A 1 218 ? 20.516 -2.566 -12.119 1.00 90.75 218 LYS A CA 1
ATOM 1673 C C . LYS A 1 218 ? 21.029 -2.668 -10.688 1.00 90.75 218 LYS A C 1
ATOM 1675 O O . LYS A 1 218 ? 20.254 -2.963 -9.784 1.00 90.75 218 LYS A O 1
ATOM 1680 N N . ALA A 1 219 ? 22.324 -2.436 -10.482 1.00 88.44 219 ALA A N 1
ATOM 1681 C CA . ALA A 1 219 ? 22.962 -2.608 -9.181 1.00 88.44 219 ALA A CA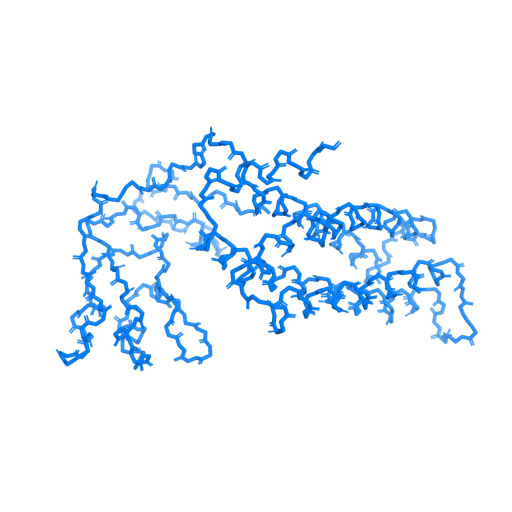 1
ATOM 1682 C C . ALA A 1 219 ? 22.441 -1.627 -8.118 1.00 88.44 219 ALA A C 1
ATOM 1684 O O . ALA A 1 219 ? 22.445 -1.959 -6.934 1.00 88.44 219 ALA A O 1
ATOM 1685 N N . ARG A 1 220 ? 22.007 -0.430 -8.530 1.00 90.00 220 ARG A N 1
ATOM 1686 C CA . ARG A 1 220 ? 21.542 0.636 -7.630 1.00 90.00 220 ARG A CA 1
ATOM 1687 C C . ARG A 1 220 ? 20.028 0.813 -7.623 1.00 90.00 220 ARG A C 1
ATOM 1689 O O . ARG A 1 220 ? 19.442 0.938 -6.553 1.00 90.00 220 ARG A O 1
ATOM 1696 N N . GLY A 1 221 ? 19.404 0.782 -8.798 1.00 93.00 221 GLY A N 1
ATOM 1697 C CA . GLY A 1 221 ? 17.973 1.015 -8.964 1.00 93.00 221 GLY A CA 1
ATOM 1698 C C . GLY A 1 221 ? 17.119 -0.118 -8.403 1.00 93.00 221 GLY A C 1
ATOM 1699 O O . GLY A 1 221 ? 16.136 0.149 -7.723 1.00 93.00 221 GLY A O 1
ATOM 1700 N N . VAL A 1 222 ? 17.507 -1.386 -8.601 1.00 93.62 222 VAL A N 1
ATOM 1701 C CA . VAL A 1 222 ? 16.703 -2.524 -8.108 1.00 93.62 222 VAL A CA 1
ATOM 1702 C C . VAL A 1 222 ? 16.575 -2.523 -6.575 1.00 93.62 222 VAL A C 1
ATOM 1704 O O . VAL A 1 222 ? 15.447 -2.617 -6.091 1.00 93.62 222 VAL A O 1
ATOM 1707 N N . PRO A 1 223 ? 17.659 -2.371 -5.784 1.00 93.06 223 PRO A N 1
ATOM 1708 C CA . PRO A 1 223 ? 17.532 -2.253 -4.331 1.00 93.06 223 PRO A CA 1
ATOM 1709 C C . PRO A 1 223 ? 16.709 -1.041 -3.880 1.00 93.06 223 PRO A C 1
ATOM 1711 O O . PRO A 1 223 ? 15.934 -1.169 -2.936 1.00 93.06 223 PRO A O 1
ATOM 1714 N N . LEU A 1 224 ? 16.843 0.109 -4.554 1.00 94.44 224 LEU A N 1
ATOM 1715 C CA . LEU A 1 224 ? 16.045 1.307 -4.272 1.00 94.44 224 LEU A CA 1
ATOM 1716 C C . LEU A 1 224 ? 14.545 1.033 -4.461 1.00 94.44 224 LEU A C 1
ATOM 1718 O O . LEU A 1 224 ? 13.761 1.274 -3.547 1.00 94.44 224 LEU A O 1
ATOM 1722 N N . ILE A 1 225 ? 14.160 0.456 -5.605 1.00 96.12 225 ILE A N 1
ATOM 1723 C CA . ILE A 1 225 ? 12.768 0.096 -5.923 1.00 96.12 225 ILE A CA 1
ATOM 1724 C C . ILE A 1 225 ? 12.204 -0.887 -4.891 1.00 96.12 225 ILE A C 1
ATOM 1726 O O . ILE A 1 225 ? 11.088 -0.718 -4.404 1.00 96.12 225 ILE A O 1
ATOM 1730 N N . GLN A 1 226 ? 12.971 -1.920 -4.537 1.00 93.00 226 GLN A N 1
ATOM 1731 C CA . GLN A 1 226 ? 12.551 -2.907 -3.540 1.00 93.00 226 GLN A CA 1
ATOM 1732 C C . GLN A 1 226 ? 12.405 -2.292 -2.144 1.00 93.00 226 GLN A C 1
ATOM 1734 O O . GLN A 1 226 ? 11.461 -2.630 -1.430 1.00 93.00 226 GLN A O 1
ATOM 1739 N N . GLY A 1 227 ? 13.319 -1.395 -1.766 1.00 92.31 227 GLY A N 1
ATOM 1740 C CA . GLY A 1 227 ? 13.262 -0.652 -0.511 1.00 92.31 227 GLY A CA 1
ATOM 1741 C C . GLY A 1 227 ? 11.996 0.193 -0.414 1.00 92.31 227 GLY A C 1
ATOM 1742 O O . GLY A 1 227 ? 11.240 0.032 0.540 1.00 92.31 227 GLY A O 1
ATOM 1743 N N . LEU A 1 228 ? 11.719 0.995 -1.445 1.00 95.56 228 LEU A N 1
ATOM 1744 C CA . LEU A 1 228 ? 10.521 1.833 -1.536 1.00 95.56 228 LEU A CA 1
ATOM 1745 C C . LEU A 1 228 ? 9.224 1.016 -1.492 1.00 95.56 228 LEU A C 1
ATOM 1747 O O . LEU A 1 228 ? 8.339 1.319 -0.701 1.00 95.56 228 LEU A O 1
ATOM 1751 N N . ARG A 1 229 ? 9.120 -0.078 -2.260 1.00 95.38 229 ARG A N 1
ATOM 1752 C CA . ARG A 1 229 ? 7.931 -0.954 -2.224 1.00 95.38 229 ARG A CA 1
ATOM 1753 C C . ARG A 1 229 ? 7.690 -1.557 -0.843 1.00 95.38 229 ARG A C 1
ATOM 1755 O O . ARG A 1 229 ? 6.554 -1.623 -0.389 1.00 95.38 229 ARG A O 1
ATOM 1762 N N . LYS A 1 230 ? 8.754 -2.011 -0.176 1.00 90.19 230 LYS A N 1
ATOM 1763 C CA . LYS A 1 230 ? 8.658 -2.579 1.175 1.00 90.19 230 LYS A CA 1
ATOM 1764 C C . LYS A 1 230 ? 8.247 -1.524 2.202 1.00 90.19 230 LYS A C 1
ATOM 1766 O O . LYS A 1 230 ? 7.548 -1.850 3.155 1.00 90.19 230 LYS A O 1
ATOM 1771 N N . HIS A 1 231 ? 8.730 -0.303 2.035 1.00 90.94 231 HIS A N 1
ATOM 1772 C CA . HIS A 1 231 ? 8.403 0.823 2.889 1.00 90.94 231 HIS A CA 1
ATOM 1773 C C . HIS A 1 231 ? 6.918 1.206 2.759 1.00 90.94 231 HIS A C 1
ATOM 1775 O O . HIS A 1 231 ? 6.191 1.067 3.740 1.00 90.94 231 HIS A O 1
ATOM 1781 N N . ILE A 1 232 ? 6.445 1.453 1.532 1.00 94.00 232 ILE A N 1
ATOM 1782 C CA . ILE A 1 232 ? 5.025 1.691 1.211 1.00 94.00 232 ILE A CA 1
ATOM 1783 C C . ILE A 1 232 ? 4.133 0.573 1.765 1.00 94.00 232 ILE A C 1
ATOM 1785 O O . ILE A 1 232 ? 3.092 0.822 2.365 1.00 94.00 232 ILE A O 1
ATOM 1789 N N . GLN A 1 233 ? 4.554 -0.689 1.620 1.00 88.75 233 GLN A N 1
ATOM 1790 C CA . GLN A 1 233 ? 3.800 -1.822 2.155 1.00 88.75 233 GLN A CA 1
ATOM 1791 C C . GLN A 1 233 ? 3.605 -1.728 3.675 1.00 88.75 233 GLN A C 1
ATOM 1793 O O . GLN A 1 233 ? 2.519 -2.014 4.175 1.00 88.75 233 GLN A O 1
ATOM 1798 N N . LYS A 1 234 ? 4.638 -1.343 4.432 1.00 84.69 234 LYS A N 1
ATOM 1799 C CA . LYS A 1 234 ? 4.509 -1.182 5.888 1.00 84.69 234 LYS A CA 1
ATOM 1800 C C . LYS A 1 234 ? 3.541 -0.061 6.233 1.00 84.69 234 LYS A C 1
ATOM 1802 O O . LYS A 1 234 ? 2.803 -0.183 7.207 1.00 84.69 234 LYS A O 1
ATOM 1807 N N . GLU A 1 235 ? 3.536 1.015 5.465 1.00 90.69 235 GLU A N 1
ATOM 1808 C CA . GLU A 1 235 ? 2.618 2.121 5.699 1.00 90.69 235 GLU A CA 1
ATOM 1809 C C . GLU A 1 235 ? 1.178 1.704 5.441 1.00 90.69 235 GLU A C 1
ATOM 1811 O O . GLU A 1 235 ? 0.335 1.834 6.328 1.00 90.69 235 GLU A O 1
ATOM 1816 N N . GLU A 1 236 ? 0.911 1.080 4.295 1.00 88.12 236 GLU A N 1
ATOM 1817 C CA . GLU A 1 236 ? -0.439 0.655 3.928 1.00 88.12 236 GLU A CA 1
ATOM 1818 C C . GLU A 1 236 ? -0.986 -0.478 4.799 1.00 88.12 236 GLU A C 1
ATOM 1820 O O . GLU A 1 236 ? -2.168 -0.468 5.149 1.00 88.12 236 GLU A O 1
ATOM 1825 N N . GLU A 1 237 ? -0.156 -1.462 5.151 1.00 83.06 237 GLU A N 1
ATOM 1826 C CA . GLU A 1 237 ? -0.601 -2.654 5.880 1.00 83.06 237 GLU A CA 1
ATOM 1827 C C . GLU A 1 237 ? -0.513 -2.496 7.404 1.00 83.06 237 GLU A C 1
ATOM 1829 O O . GLU A 1 237 ? -1.185 -3.229 8.139 1.00 83.06 237 GLU A O 1
ATOM 1834 N N . VAL A 1 238 ? 0.304 -1.558 7.901 1.00 80.38 238 VAL A N 1
ATOM 1835 C CA . VAL A 1 238 ? 0.566 -1.395 9.339 1.00 80.38 238 VAL A CA 1
ATOM 1836 C C . VAL A 1 238 ? 0.272 0.020 9.819 1.00 80.38 238 VAL A C 1
ATOM 1838 O O . VAL A 1 238 ? -0.584 0.179 10.689 1.00 80.38 238 VAL A O 1
ATOM 1841 N N . LEU A 1 239 ? 0.953 1.041 9.293 1.00 85.06 239 LEU A N 1
ATOM 1842 C CA . LEU A 1 239 ? 0.894 2.391 9.864 1.00 85.06 239 LEU A CA 1
ATOM 1843 C C . LEU A 1 239 ? -0.471 3.059 9.670 1.00 85.06 239 LEU A C 1
ATOM 1845 O O . LEU A 1 239 ? -1.067 3.510 10.646 1.00 85.06 239 LEU A O 1
ATOM 1849 N N . PHE A 1 240 ? -0.995 3.092 8.446 1.00 91.31 240 PHE A N 1
ATOM 1850 C CA . PHE A 1 240 ? -2.273 3.735 8.139 1.00 91.31 240 PHE A CA 1
ATOM 1851 C C . PHE A 1 240 ? -3.457 3.026 8.814 1.00 91.31 240 PHE A C 1
ATOM 1853 O O . PHE A 1 240 ? -4.263 3.714 9.437 1.00 91.31 240 PHE A O 1
ATOM 1860 N N . PRO A 1 241 ? -3.533 1.679 8.858 1.00 84.81 241 PRO A N 1
ATOM 1861 C CA . PRO A 1 241 ? -4.547 0.998 9.661 1.00 84.81 241 PRO A CA 1
ATOM 1862 C C . PRO A 1 241 ? -4.434 1.269 11.167 1.00 84.81 241 PRO A C 1
ATOM 1864 O O . PRO A 1 241 ? -5.425 1.158 11.888 1.00 84.81 241 PRO A O 1
ATOM 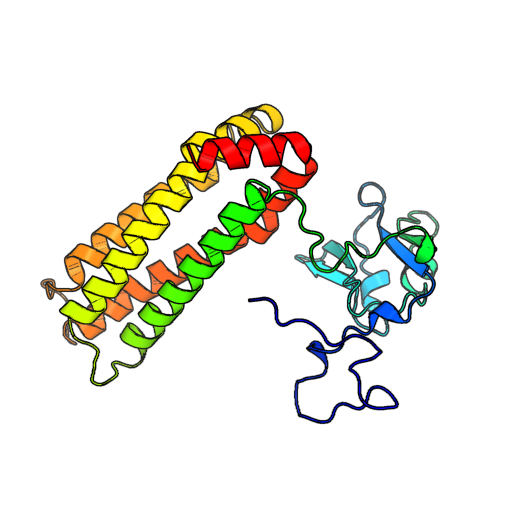1867 N N . ILE A 1 242 ? -3.237 1.572 11.685 1.00 80.25 242 ILE A N 1
ATOM 1868 C CA . ILE A 1 242 ? -3.074 2.032 13.071 1.00 80.25 242 ILE A CA 1
ATOM 1869 C C . ILE A 1 242 ? -3.596 3.465 13.208 1.00 80.25 242 ILE A C 1
ATOM 1871 O O . ILE A 1 242 ? -4.344 3.731 14.148 1.00 80.25 242 ILE A O 1
ATOM 1875 N N . ALA A 1 243 ? -3.263 4.357 12.274 1.00 82.25 243 ALA A N 1
ATOM 1876 C CA . ALA A 1 243 ? -3.749 5.734 12.258 1.00 82.25 243 ALA A CA 1
ATOM 1877 C C . ALA A 1 243 ? -5.282 5.794 12.255 1.00 82.25 243 ALA A C 1
ATOM 1879 O O . ALA A 1 243 ? -5.867 6.424 13.127 1.00 82.25 243 ALA A O 1
ATOM 1880 N N . GLU A 1 244 ? -5.928 5.031 11.379 1.00 84.75 244 GLU A N 1
ATOM 1881 C CA . GLU A 1 244 ? -7.391 4.941 11.250 1.00 84.75 244 GLU A CA 1
ATOM 1882 C C . GLU A 1 244 ? -8.092 4.357 12.481 1.00 84.75 244 GLU A C 1
ATOM 1884 O O . GLU A 1 244 ? -9.283 4.574 12.687 1.00 84.75 244 GLU A O 1
ATOM 1889 N N . ARG A 1 245 ? -7.374 3.596 13.316 1.00 80.94 245 ARG A N 1
ATOM 1890 C CA . ARG A 1 245 ? -7.915 3.075 14.580 1.00 80.94 245 ARG A CA 1
ATOM 1891 C C . ARG A 1 245 ? -7.748 4.045 15.741 1.00 80.94 245 ARG A C 1
ATOM 1893 O O . ARG A 1 245 ? -8.514 3.964 16.698 1.00 80.94 245 ARG A O 1
ATOM 1900 N N . LEU A 1 246 ? -6.712 4.880 15.706 1.00 76.50 246 LEU A N 1
ATOM 1901 C CA . LEU A 1 246 ? -6.351 5.774 16.808 1.00 76.50 246 LEU A CA 1
ATOM 1902 C C . LEU A 1 246 ? -6.910 7.185 16.631 1.00 76.50 246 LEU A C 1
ATOM 1904 O O . LEU A 1 246 ? -7.226 7.839 17.623 1.00 76.50 246 LEU A O 1
ATOM 1908 N N . ILE A 1 247 ? -7.029 7.639 15.387 1.00 79.62 247 ILE A N 1
ATOM 1909 C CA . ILE A 1 247 ? -7.456 8.982 15.020 1.00 79.62 247 ILE A CA 1
ATOM 1910 C C . ILE A 1 247 ? -8.888 8.892 14.490 1.00 79.62 247 ILE A C 1
ATOM 1912 O O . ILE A 1 247 ? -9.198 8.059 13.641 1.00 79.62 247 ILE A O 1
ATOM 1916 N N . ALA A 1 248 ? -9.777 9.728 15.029 1.00 81.12 248 ALA A N 1
ATOM 1917 C CA . ALA A 1 248 ? -11.157 9.801 14.566 1.00 81.12 248 ALA A CA 1
ATOM 1918 C C . ALA A 1 248 ? -11.217 10.281 13.103 1.00 81.12 248 ALA A C 1
ATOM 1920 O O . ALA A 1 248 ? -10.362 11.050 12.667 1.00 81.12 248 ALA A O 1
ATOM 1921 N N . ALA A 1 249 ? -12.212 9.814 12.345 1.00 81.94 249 ALA A N 1
ATOM 1922 C CA . ALA A 1 249 ? -12.301 10.069 10.906 1.00 81.94 249 ALA A CA 1
ATOM 1923 C C . ALA A 1 249 ? -12.407 11.567 10.565 1.00 81.94 249 ALA A C 1
ATOM 1925 O O . ALA A 1 249 ? -11.731 12.027 9.655 1.00 81.94 249 ALA A O 1
ATOM 1926 N N . ASP A 1 250 ? -13.171 12.330 11.347 1.00 85.44 250 ASP A N 1
ATOM 1927 C CA . ASP A 1 250 ? -13.283 13.788 11.221 1.00 85.44 250 ASP A CA 1
ATOM 1928 C C . ASP A 1 250 ? -11.935 14.491 11.432 1.00 85.44 250 ASP A C 1
ATOM 1930 O O . ASP A 1 250 ? -11.562 15.377 10.669 1.00 85.44 250 ASP A O 1
ATOM 1934 N N . LEU A 1 251 ? -11.152 14.043 12.414 1.00 88.25 251 LEU A N 1
ATOM 1935 C CA . LEU A 1 251 ? -9.799 14.552 12.622 1.00 88.25 251 LEU A CA 1
ATOM 1936 C C . LEU A 1 251 ? -8.847 14.142 11.485 1.00 88.25 251 LEU A C 1
ATOM 1938 O O . LEU A 1 251 ? -7.977 14.923 11.118 1.00 88.25 251 LEU A O 1
ATOM 1942 N N . LEU A 1 252 ? -8.997 12.958 10.884 1.00 90.12 252 LEU A N 1
ATOM 1943 C CA . LEU A 1 252 ? -8.204 12.578 9.706 1.00 90.12 252 LEU A CA 1
ATOM 1944 C C . LEU A 1 252 ? -8.548 13.407 8.459 1.00 90.12 252 LEU A C 1
ATOM 1946 O O . LEU A 1 252 ? -7.662 13.632 7.637 1.00 90.12 252 LEU A O 1
ATOM 1950 N N . GLU A 1 253 ? -9.792 13.865 8.312 1.00 92.75 253 GLU A N 1
ATOM 1951 C CA . GLU A 1 253 ? -10.191 14.827 7.274 1.00 92.75 253 GLU A CA 1
ATOM 1952 C C . GLU A 1 253 ? -9.570 16.214 7.532 1.00 92.75 253 GLU A C 1
ATOM 1954 O O . GLU A 1 253 ? -9.074 16.857 6.606 1.00 92.75 253 GLU A O 1
ATOM 1959 N N . GLU A 1 254 ? -9.523 16.667 8.790 1.00 92.50 254 GLU A N 1
ATOM 1960 C CA . GLU A 1 254 ? -8.836 17.915 9.167 1.00 92.50 254 GLU A CA 1
ATOM 1961 C C . GLU A 1 254 ? -7.325 17.846 8.893 1.00 92.50 254 GLU A C 1
ATOM 1963 O O . GLU A 1 254 ? -6.755 18.784 8.334 1.00 92.50 254 GLU A O 1
ATOM 1968 N N . ILE A 1 255 ? -6.686 16.718 9.220 1.00 93.88 255 ILE A N 1
ATOM 1969 C CA . ILE A 1 255 ? -5.266 16.468 8.925 1.00 93.88 255 ILE A CA 1
ATOM 1970 C C . ILE A 1 255 ? -5.022 16.465 7.408 1.00 93.88 255 ILE A C 1
ATOM 1972 O O . ILE A 1 255 ? -4.015 17.004 6.951 1.00 93.88 255 ILE A O 1
ATOM 1976 N N . ALA A 1 256 ? -5.943 15.912 6.610 1.00 93.38 256 ALA A N 1
ATOM 1977 C CA . ALA A 1 256 ? -5.841 15.947 5.149 1.00 93.38 256 ALA A CA 1
ATOM 1978 C C . ALA A 1 256 ? -5.817 17.386 4.612 1.00 93.38 256 ALA A C 1
ATOM 1980 O O . ALA A 1 256 ? -5.032 17.707 3.725 1.00 93.38 256 ALA A O 1
ATOM 1981 N N . ALA A 1 257 ? -6.637 18.274 5.181 1.00 91.00 257 ALA A N 1
ATOM 1982 C CA . ALA A 1 257 ? -6.645 19.683 4.801 1.00 91.00 257 ALA A CA 1
ATOM 1983 C C . ALA A 1 257 ? -5.328 20.403 5.151 1.00 91.00 257 ALA A C 1
ATOM 1985 O O . ALA A 1 257 ? -4.940 21.324 4.435 1.00 91.00 257 ALA A O 1
ATOM 1986 N N . GLU A 1 258 ? -4.636 19.990 6.219 1.00 93.44 258 GLU A N 1
ATOM 1987 C CA . GLU A 1 258 ? -3.310 20.508 6.587 1.00 93.44 258 GLU A CA 1
ATOM 1988 C C . GLU A 1 258 ? -2.215 20.046 5.610 1.00 93.44 258 GLU A C 1
ATOM 1990 O O . GLU A 1 258 ? -1.332 20.830 5.279 1.00 93.44 258 GLU A O 1
ATOM 1995 N N . MET A 1 259 ? -2.297 18.816 5.087 1.00 91.50 259 MET A N 1
ATOM 1996 C CA . MET A 1 259 ? -1.348 18.291 4.090 1.00 91.50 259 MET A CA 1
ATOM 1997 C C . MET A 1 259 ? -1.386 19.026 2.742 1.00 91.50 259 MET A C 1
ATOM 1999 O O . MET A 1 259 ? -0.418 18.965 1.984 1.00 91.50 259 MET A O 1
ATOM 2003 N N . GLU A 1 260 ? -2.502 19.677 2.418 1.00 82.94 260 GLU A N 1
ATOM 2004 C CA . GLU A 1 260 ? -2.715 20.391 1.151 1.00 82.94 260 GLU A CA 1
ATOM 2005 C C . GLU A 1 260 ? -2.487 21.917 1.263 1.00 82.94 260 GLU A C 1
ATOM 2007 O O . GLU A 1 260 ? -2.648 22.633 0.269 1.00 82.94 260 GLU A O 1
ATOM 2012 N N . ALA A 1 261 ? -2.149 22.428 2.456 1.00 73.38 261 ALA A N 1
ATOM 2013 C CA . ALA A 1 261 ? -1.989 23.858 2.758 1.00 73.38 261 ALA A CA 1
ATOM 2014 C C . ALA A 1 261 ? -0.552 24.373 2.556 1.00 73.38 261 ALA A C 1
ATOM 2016 O O . ALA A 1 261 ? -0.419 25.522 2.064 1.00 73.38 261 ALA A O 1
#

Radius of gyration: 22.67 Å; Cα contacts (8 Å, |Δi|>4): 288; chains: 1; bounding box: 63×49×53 Å

Nearest PDB structures (foldseek):
  9bt4-assembly1_H  TM=8.308E-01  e=8.453E-06  Methanosarcina acetivorans C2A
  5c4i-assembly1_E  TM=8.008E-01  e=8.453E-06  Moorella thermoacetica ATCC 39073
  5exd-assembly2_H  TM=7.710E-01  e=7.636E-06  Moorella thermoacetica ATCC 39073
  5exd-assembly1_E  TM=7.722E-01  e=1.036E-05  Moorella thermoacetica ATCC 39073
  5exd-assembly1_B  TM=7.844E-01  e=2.337E-05  Moorella thermoacetica ATCC 39073